Protein AF-A0A522YYM6-F1 (afdb_monomer)

Solvent-accessible surface area (backbone atoms only — not comparable to full-atom values): 13034 Å² total; per-residue (Å²): 131,84,78,65,65,41,81,41,69,27,40,35,90,27,26,37,36,35,28,49,38,36,70,69,41,50,58,46,12,42,81,86,58,97,60,30,32,38,34,65,48,33,91,73,61,59,86,41,24,58,28,34,33,35,59,89,76,72,41,80,44,84,38,55,59,47,74,52,72,47,70,75,63,40,73,79,45,96,62,33,28,38,47,36,40,35,37,34,19,39,82,85,79,64,48,63,23,31,57,24,54,38,74,45,60,81,64,94,79,74,84,91,76,80,87,75,84,88,79,83,88,85,87,89,88,88,82,89,78,91,87,87,84,90,90,86,87,86,91,82,87,82,84,78,87,79,90,78,87,83,91,71,70,81,84,66,54,56,71,29,48,28,32,44,98,83,73,44,76,57,27,32,28,65,46,79,49,67,46,100,82,75,43,56,26,37,34,25,35,29,92,86,71,51,76,45,80,41,56,48,92,73,54,78,46,81,75,88,46,35,55

Sequence (211 aa):
MSSELRLKKLRGSGGFVMAQVSDDQQRKGNLGGPDLFLAPIGRLDQEKISKYYCNTCEKDYEGSPKIEYESPNEEVAQNLILLERGQYMCTTCGSTIAEYREFQKQNQQADVGLAKPISPSSDQPVISTESTVQPKTQPEIQTFSSQSDPQGSFSSIVGMSVYSSDAKRVGVAKQVGVNSSHQVVLIVTKNDGSDETIEWGKIKKIGEIIL

Mean predicted aligned error: 19.6 Å

Structure (mmCIF, N/CA/C/O backbone):
data_AF-A0A522YYM6-F1
#
_entry.id   AF-A0A522YYM6-F1
#
loop_
_atom_site.group_PDB
_atom_site.id
_atom_site.type_symbol
_atom_site.label_atom_id
_atom_site.label_alt_id
_atom_site.label_comp_id
_atom_site.label_asym_id
_atom_site.label_entity_id
_atom_site.label_seq_id
_atom_site.pdbx_PDB_ins_code
_atom_site.Cartn_x
_atom_site.Cartn_y
_atom_site.Cartn_z
_atom_site.occupancy
_atom_site.B_iso_or_equiv
_atom_site.auth_seq_id
_atom_site.auth_comp_id
_atom_site.auth_asym_id
_atom_site.auth_atom_id
_atom_site.pdbx_PDB_model_num
ATOM 1 N N . MET A 1 1 ? -15.445 24.180 10.919 1.00 46.75 1 MET A N 1
ATOM 2 C CA . MET A 1 1 ? -15.783 22.962 10.157 1.00 46.75 1 MET A CA 1
ATOM 3 C C . MET A 1 1 ? -15.224 21.798 10.950 1.00 46.75 1 MET A C 1
ATOM 5 O O . MET A 1 1 ? -14.017 21.606 10.933 1.00 46.75 1 MET A O 1
ATOM 9 N N . SER A 1 2 ? -16.048 21.145 11.768 1.00 46.62 2 SER A N 1
ATOM 10 C CA . SER A 1 2 ? -15.599 20.026 12.599 1.00 46.62 2 SER A CA 1
ATOM 11 C C . SER A 1 2 ? -15.210 18.872 11.686 1.00 46.62 2 SER A C 1
ATOM 13 O O . SER A 1 2 ? -16.050 18.381 10.939 1.00 46.62 2 SER A O 1
ATOM 15 N N . SER A 1 3 ? -13.943 18.476 11.706 1.00 62.69 3 SER A N 1
ATOM 16 C CA . SER A 1 3 ? -13.465 17.262 11.052 1.00 62.69 3 SER A CA 1
ATOM 17 C C . SER A 1 3 ? -14.068 16.075 11.804 1.00 62.69 3 SER A C 1
ATOM 19 O O . SER A 1 3 ? -13.512 15.606 12.795 1.00 62.69 3 SER A O 1
ATOM 21 N N . GLU A 1 4 ? -15.268 15.656 11.404 1.00 76.44 4 GLU A N 1
ATOM 22 C CA . GLU A 1 4 ? -15.983 14.565 12.055 1.00 76.44 4 GLU A CA 1
ATOM 23 C C . GLU A 1 4 ? -15.259 13.248 11.754 1.00 76.44 4 GLU A C 1
ATOM 25 O O . GLU A 1 4 ? -15.356 12.676 10.671 1.00 76.44 4 GLU A O 1
ATOM 30 N N . LEU A 1 5 ? -14.466 12.796 12.720 1.00 82.06 5 LEU A N 1
ATOM 31 C CA . LEU A 1 5 ? -13.722 11.548 12.652 1.00 82.06 5 LEU A CA 1
ATOM 32 C C . LEU A 1 5 ? -14.697 10.383 12.820 1.00 82.06 5 LEU A C 1
ATOM 34 O O . LEU A 1 5 ? -15.282 10.191 13.886 1.00 82.06 5 LEU A O 1
ATOM 38 N N . ARG A 1 6 ? -14.876 9.588 11.764 1.00 85.12 6 ARG A N 1
ATOM 39 C CA . ARG A 1 6 ? -15.766 8.421 11.786 1.00 85.12 6 ARG A CA 1
ATOM 40 C C . ARG A 1 6 ? -14.953 7.142 11.734 1.00 85.12 6 ARG A C 1
ATOM 42 O O . ARG A 1 6 ? -14.055 7.003 10.907 1.00 85.12 6 ARG A O 1
ATOM 49 N N . LEU A 1 7 ? -15.298 6.182 12.593 1.00 88.81 7 LEU A N 1
ATOM 50 C CA . LEU A 1 7 ? -14.691 4.856 12.553 1.00 88.81 7 LEU A CA 1
ATOM 51 C C . LEU A 1 7 ? -15.149 4.136 11.278 1.00 88.81 7 LEU A C 1
ATOM 53 O O . LEU A 1 7 ? -16.341 3.881 11.085 1.00 88.81 7 LEU A O 1
ATOM 57 N N . LYS A 1 8 ? -14.203 3.822 10.396 1.00 90.38 8 LYS A N 1
ATOM 58 C CA . LYS A 1 8 ? -14.453 3.130 9.131 1.00 90.38 8 LYS A CA 1
ATOM 59 C C . LYS A 1 8 ? -13.540 1.922 8.991 1.00 90.38 8 LYS A C 1
ATOM 61 O O . LYS A 1 8 ? -12.434 1.879 9.529 1.00 90.38 8 LYS A O 1
ATOM 66 N N . LYS A 1 9 ? -14.030 0.941 8.234 1.00 92.38 9 LYS A N 1
ATOM 67 C CA . LYS A 1 9 ? -13.266 -0.234 7.829 1.00 92.38 9 LYS A CA 1
ATOM 68 C C . LYS A 1 9 ? -12.465 0.104 6.580 1.00 92.38 9 LYS A C 1
ATOM 70 O O . LYS A 1 9 ? -13.048 0.413 5.546 1.00 92.38 9 LYS A O 1
ATOM 75 N N . LEU A 1 10 ? -11.149 0.025 6.691 1.00 91.88 10 LEU A N 1
ATOM 76 C CA . LEU A 1 10 ? -10.203 0.263 5.612 1.00 91.88 10 LEU A CA 1
ATOM 77 C C . LEU A 1 10 ? -9.599 -1.074 5.195 1.00 91.88 10 LEU A C 1
ATOM 79 O O . LEU A 1 10 ? -8.947 -1.756 5.986 1.00 91.88 10 LEU A O 1
ATOM 83 N N . ARG A 1 11 ? -9.847 -1.485 3.957 1.00 92.25 11 ARG A N 1
ATOM 84 C CA . ARG A 1 11 ? -9.355 -2.736 3.394 1.00 92.25 11 ARG A CA 1
ATOM 85 C C . ARG A 1 11 ? -7.903 -2.579 2.936 1.00 92.25 11 ARG A C 1
ATOM 87 O O . ARG A 1 11 ? -7.527 -1.579 2.323 1.00 92.25 11 ARG A O 1
ATOM 94 N N . GLY A 1 12 ? -7.101 -3.593 3.240 1.00 90.81 12 GLY A N 1
ATOM 95 C CA . GLY A 1 12 ? -5.748 -3.793 2.734 1.00 90.81 12 GLY A CA 1
ATOM 96 C C . GLY A 1 12 ? -5.634 -5.124 1.990 1.00 90.81 12 GLY A C 1
ATOM 97 O O . GLY A 1 12 ? -6.567 -5.931 1.988 1.00 90.81 12 GLY A O 1
ATOM 98 N N . SER A 1 13 ? -4.482 -5.363 1.370 1.00 87.69 13 SER A N 1
ATOM 99 C CA . SER A 1 13 ? -4.184 -6.608 0.649 1.00 87.69 13 SER A CA 1
ATOM 100 C C . SER A 1 13 ? -4.141 -7.828 1.577 1.00 87.69 13 SER A C 1
ATOM 102 O O . SER A 1 13 ? -4.669 -8.885 1.244 1.00 87.69 13 SER A O 1
ATOM 104 N N . GLY A 1 14 ? -3.565 -7.673 2.769 1.00 89.75 14 GLY A N 1
ATOM 105 C CA . GLY A 1 14 ? -3.391 -8.723 3.772 1.00 89.75 14 GLY A CA 1
ATOM 106 C C . GLY A 1 14 ? -4.393 -8.672 4.925 1.00 89.75 14 GLY A C 1
ATOM 107 O O . GLY A 1 14 ? -4.213 -9.383 5.911 1.00 89.75 14 GLY A O 1
ATOM 108 N N . GLY A 1 15 ? -5.434 -7.836 4.859 1.00 91.75 15 GLY A N 1
ATOM 109 C CA . GLY A 1 15 ? -6.364 -7.687 5.977 1.00 91.75 15 GLY A CA 1
ATOM 110 C C . GLY A 1 15 ? -7.239 -6.447 5.914 1.00 91.75 15 GLY A C 1
ATOM 111 O O . GLY A 1 15 ? -7.543 -5.927 4.841 1.00 91.75 15 GLY A O 1
ATOM 112 N N . PHE A 1 16 ? -7.736 -6.003 7.059 1.00 92.75 16 PHE A N 1
ATOM 113 C CA . PHE A 1 16 ? -8.448 -4.731 7.163 1.00 92.75 16 PHE A CA 1
ATOM 114 C C . PHE A 1 16 ? -8.135 -4.060 8.492 1.00 92.75 16 PHE A C 1
ATOM 116 O O . PHE A 1 16 ? -7.808 -4.721 9.472 1.00 92.75 16 PHE A O 1
ATOM 123 N N . VAL A 1 17 ? -8.246 -2.741 8.524 1.00 92.56 17 VAL A N 1
ATOM 124 C CA . VAL A 1 17 ? -7.973 -1.920 9.699 1.00 92.56 17 VAL A CA 1
ATOM 125 C C . VAL A 1 17 ? -9.209 -1.083 9.994 1.00 92.56 17 VAL A C 1
ATOM 127 O O . VAL A 1 17 ? -9.820 -0.522 9.088 1.00 92.56 17 VAL A O 1
ATOM 130 N N . MET A 1 18 ? -9.603 -1.021 11.259 1.00 92.12 18 MET A N 1
ATOM 131 C CA . MET A 1 18 ? -10.656 -0.139 11.744 1.00 92.12 18 MET A CA 1
ATOM 132 C C . MET A 1 18 ? -9.994 1.115 12.293 1.00 92.12 18 MET A C 1
ATOM 134 O O . MET A 1 18 ? -9.342 1.065 13.338 1.00 92.12 18 MET A O 1
ATOM 138 N N . ALA A 1 19 ? -10.152 2.226 11.582 1.00 92.12 19 ALA A N 1
ATOM 139 C CA . ALA A 1 19 ? -9.545 3.493 11.956 1.00 92.12 19 ALA A CA 1
ATOM 140 C C . ALA A 1 19 ? -10.538 4.646 11.846 1.00 92.12 19 ALA A C 1
ATOM 142 O O . ALA A 1 19 ? -11.496 4.600 11.070 1.00 92.12 19 ALA A O 1
ATOM 143 N N . GLN A 1 20 ? -10.305 5.683 12.639 1.00 90.75 20 GLN A N 1
ATOM 144 C CA . GLN A 1 20 ? -11.006 6.948 12.522 1.00 90.75 20 GLN A CA 1
ATOM 145 C C . GLN A 1 20 ? -10.446 7.733 11.337 1.00 90.75 20 GLN A C 1
ATOM 147 O O . GLN A 1 20 ? -9.261 8.066 11.311 1.00 90.75 20 GLN A O 1
ATOM 152 N N . VAL A 1 21 ? -11.303 8.020 10.360 1.00 90.12 21 VAL A N 1
ATOM 153 C CA . VAL A 1 21 ? -10.940 8.755 9.142 1.00 90.12 21 VAL A CA 1
ATOM 154 C C . VAL A 1 21 ? -11.777 10.016 8.995 1.00 90.12 21 VAL A C 1
ATOM 156 O O . VAL A 1 21 ? -12.931 10.056 9.427 1.00 90.12 21 VAL A O 1
ATOM 159 N N . SER A 1 22 ? -11.186 11.041 8.381 1.00 90.31 22 SER A N 1
ATOM 160 C CA . SER A 1 22 ? -11.888 12.262 7.972 1.00 90.31 22 SER A CA 1
ATOM 161 C C . SER A 1 22 ? -12.565 12.103 6.605 1.00 90.31 22 SER A C 1
ATOM 163 O O . SER A 1 22 ? -12.227 11.196 5.841 1.00 90.31 22 SER A O 1
ATOM 165 N N . ASP A 1 23 ? -13.475 13.016 6.253 1.00 88.56 23 ASP A N 1
ATOM 166 C CA . ASP A 1 23 ? -14.138 13.030 4.940 1.00 88.56 23 ASP A CA 1
ATOM 167 C C . ASP A 1 23 ? -13.152 13.084 3.760 1.00 88.56 23 ASP A C 1
ATOM 169 O O . ASP A 1 23 ? -13.350 12.400 2.754 1.00 88.56 23 ASP A O 1
ATOM 173 N N . ASP A 1 24 ? -12.051 13.836 3.874 1.00 87.31 24 ASP A N 1
ATOM 174 C CA . ASP A 1 24 ? -11.012 13.883 2.836 1.00 87.31 24 ASP A CA 1
ATOM 175 C C . ASP A 1 24 ? -10.286 12.545 2.678 1.00 87.31 24 ASP A C 1
ATOM 177 O O . ASP A 1 24 ? -10.042 12.099 1.555 1.00 87.31 24 ASP A O 1
ATOM 181 N N . GLN A 1 25 ? -9.972 11.873 3.788 1.00 87.94 25 GLN A N 1
ATOM 182 C CA . GLN A 1 25 ? -9.378 10.537 3.754 1.00 87.94 25 GLN A CA 1
ATOM 183 C C . GLN A 1 25 ? -10.366 9.517 3.190 1.00 87.94 25 GLN A C 1
ATOM 185 O O . GLN A 1 25 ? -10.000 8.718 2.337 1.00 87.94 25 GLN A O 1
ATOM 190 N N . GLN A 1 26 ? -11.637 9.580 3.582 1.00 87.44 26 GLN A N 1
ATOM 191 C CA . GLN A 1 26 ? -12.678 8.722 3.024 1.00 87.44 26 GLN A CA 1
ATOM 192 C C . GLN A 1 26 ? -12.834 8.925 1.510 1.00 87.44 26 GLN A C 1
ATOM 194 O O . GLN A 1 26 ? -12.963 7.944 0.777 1.00 87.44 26 GLN A O 1
ATOM 199 N N . ARG A 1 27 ? -12.774 10.172 1.028 1.00 87.44 27 ARG A N 1
ATOM 200 C CA . ARG A 1 27 ? -12.832 10.484 -0.406 1.00 87.44 27 ARG A CA 1
ATOM 201 C C . ARG A 1 27 ? -11.633 9.911 -1.165 1.00 87.44 27 ARG A C 1
ATOM 203 O O . ARG A 1 27 ? -11.828 9.371 -2.245 1.00 87.44 27 ARG A O 1
ATOM 210 N N . LYS A 1 28 ? -10.423 9.974 -0.594 1.00 87.81 28 LYS A N 1
ATOM 211 C CA . LYS A 1 28 ? -9.219 9.331 -1.160 1.00 87.81 28 LYS A CA 1
ATOM 212 C C . LYS A 1 28 ? -9.314 7.800 -1.143 1.00 87.81 28 LYS A C 1
ATOM 214 O O . LYS A 1 28 ? -8.921 7.148 -2.100 1.00 87.81 28 LYS A O 1
ATOM 219 N N . GLY A 1 29 ? -9.851 7.241 -0.058 1.00 87.06 29 GLY A N 1
ATOM 220 C CA . GLY A 1 29 ? -10.050 5.808 0.167 1.00 87.06 29 GLY A CA 1
ATOM 221 C C . GLY A 1 29 ? -11.036 5.139 -0.784 1.00 87.06 29 GLY A C 1
ATOM 222 O O . GLY A 1 29 ? -10.958 3.929 -0.993 1.00 87.06 29 GLY A O 1
ATOM 223 N N . ASN A 1 30 ? -11.977 5.907 -1.330 1.00 89.75 30 ASN A N 1
ATOM 224 C CA . ASN A 1 30 ? -13.032 5.392 -2.183 1.00 89.75 30 ASN A CA 1
ATOM 225 C C . ASN A 1 30 ? -12.553 5.282 -3.637 1.00 89.75 30 ASN A C 1
ATOM 227 O O . ASN A 1 30 ? -12.456 6.277 -4.351 1.00 89.75 30 ASN A O 1
ATOM 231 N N . LEU A 1 31 ? -12.306 4.052 -4.083 1.00 85.94 31 LEU A N 1
ATOM 232 C CA . LEU A 1 31 ? -11.904 3.741 -5.459 1.00 85.94 31 LEU A CA 1
ATOM 233 C C . LEU A 1 31 ? -13.102 3.425 -6.379 1.00 85.94 31 LEU A C 1
ATOM 235 O O . LEU A 1 31 ? -12.941 2.748 -7.390 1.00 85.94 31 LEU A O 1
ATOM 239 N N . GLY A 1 32 ? -14.308 3.889 -6.032 1.00 82.62 32 GLY A N 1
ATOM 240 C CA . GLY A 1 32 ? -15.537 3.643 -6.798 1.00 82.62 32 GLY A CA 1
ATOM 241 C C . GLY A 1 32 ? -16.287 2.368 -6.400 1.00 82.62 32 GLY A C 1
ATOM 242 O O . GLY A 1 32 ? -17.160 1.918 -7.138 1.00 82.62 32 GLY A O 1
ATOM 243 N N . GLY A 1 33 ? -15.957 1.788 -5.243 1.00 85.19 33 GLY A N 1
ATOM 244 C CA . GLY A 1 33 ? -16.608 0.603 -4.681 1.00 85.19 33 GLY A CA 1
ATOM 245 C C . GLY A 1 33 ? -17.247 0.869 -3.312 1.00 85.19 33 GLY A C 1
ATOM 246 O O . GLY A 1 33 ? -17.139 1.972 -2.775 1.00 85.19 33 GLY A O 1
ATOM 247 N N . PRO A 1 34 ? -17.914 -0.138 -2.717 1.00 85.94 34 PRO A N 1
ATOM 248 C CA . PRO A 1 34 ? -18.465 -0.028 -1.365 1.00 85.94 34 PRO A CA 1
ATOM 249 C C . PRO A 1 34 ? -17.377 -0.012 -0.277 1.00 85.94 34 PRO A C 1
ATOM 251 O O . PRO A 1 34 ? -17.614 0.485 0.824 1.00 85.94 34 PRO A O 1
ATOM 254 N N . ASP A 1 35 ? -16.194 -0.550 -0.581 1.00 89.12 35 ASP A N 1
ATOM 255 C CA . ASP A 1 35 ? -15.069 -0.652 0.343 1.00 89.12 35 ASP A CA 1
ATOM 256 C C . ASP A 1 35 ? -14.134 0.561 0.249 1.00 89.12 35 ASP A C 1
ATOM 258 O O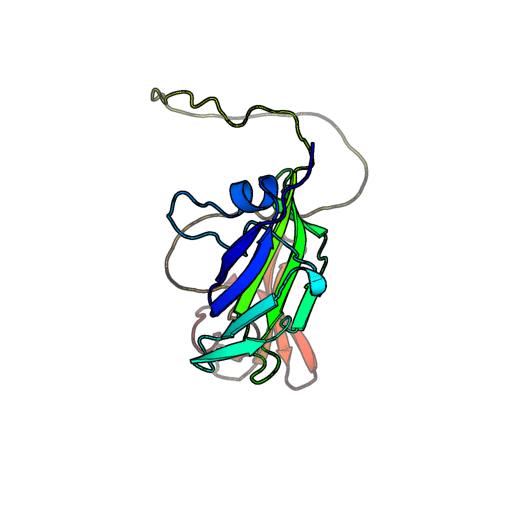 . ASP A 1 35 ? -13.820 1.055 -0.836 1.00 89.12 35 ASP A O 1
ATOM 262 N N . LEU A 1 36 ? -13.642 1.011 1.406 1.00 90.00 36 LEU A N 1
ATOM 263 C CA . LEU A 1 36 ? -12.568 1.998 1.491 1.00 90.00 36 LEU A CA 1
ATOM 264 C C . LEU A 1 36 ? -11.225 1.278 1.558 1.00 90.00 36 LEU A C 1
ATOM 266 O O . LEU A 1 36 ? -11.087 0.307 2.299 1.00 90.00 36 LEU A O 1
ATOM 270 N N . PHE A 1 37 ? -10.213 1.798 0.871 1.00 91.56 37 PHE A N 1
ATOM 271 C CA . PHE A 1 37 ? -8.875 1.213 0.850 1.00 91.56 37 PHE A CA 1
ATOM 272 C C . PHE A 1 37 ? -7.864 2.057 1.613 1.00 91.56 37 PHE A C 1
ATOM 274 O O . PHE A 1 37 ? -7.892 3.284 1.562 1.00 91.56 37 PHE A O 1
ATOM 281 N N . LEU A 1 38 ? -6.930 1.385 2.286 1.00 89.88 38 LEU A N 1
ATOM 282 C CA . LEU A 1 38 ? -5.848 2.043 3.021 1.00 89.88 38 LEU A CA 1
ATOM 283 C C . LEU A 1 38 ? -4.797 2.662 2.082 1.00 89.88 38 LEU A C 1
ATOM 285 O O . LEU A 1 38 ? -4.256 3.726 2.369 1.00 89.88 38 LEU A O 1
ATOM 289 N N . ALA A 1 39 ? -4.539 2.007 0.946 1.00 87.56 39 ALA A N 1
ATOM 290 C CA . ALA A 1 39 ? -3.482 2.377 0.006 1.00 87.56 39 ALA A CA 1
ATOM 291 C C . ALA A 1 39 ? -3.533 3.846 -0.472 1.00 87.56 39 ALA A C 1
ATOM 293 O O . ALA A 1 39 ? -2.502 4.512 -0.385 1.00 87.56 39 ALA A O 1
ATOM 294 N N . PRO A 1 40 ? -4.685 4.388 -0.924 1.00 86.31 40 PRO A N 1
ATOM 295 C CA . PRO A 1 40 ? -4.781 5.787 -1.358 1.00 86.31 40 PRO A CA 1
ATOM 296 C C . PRO A 1 40 ? -4.961 6.798 -0.209 1.00 86.31 40 PRO A C 1
ATOM 298 O O . PRO A 1 40 ? -4.851 8.002 -0.436 1.00 86.31 40 PRO A O 1
ATOM 301 N N . ILE A 1 41 ? -5.258 6.345 1.016 1.00 87.62 41 ILE A N 1
ATOM 302 C CA . ILE A 1 41 ? -5.412 7.230 2.184 1.00 87.62 41 ILE A CA 1
ATOM 303 C C . ILE A 1 41 ? -4.051 7.709 2.686 1.00 87.62 41 ILE A C 1
ATOM 305 O O . ILE A 1 41 ? -3.927 8.877 3.057 1.00 87.62 41 ILE A O 1
ATOM 309 N N . GLY A 1 42 ? -3.053 6.822 2.676 1.00 85.38 42 GLY A N 1
ATOM 310 C CA . GLY A 1 42 ? -1.703 7.111 3.151 1.00 85.38 42 GLY A CA 1
ATOM 311 C C . GLY A 1 42 ? -1.454 6.655 4.590 1.00 85.38 42 GLY A C 1
ATOM 312 O O . GLY A 1 42 ? -2.052 5.687 5.082 1.00 85.38 42 GLY A O 1
ATOM 313 N N . ARG A 1 43 ? -0.546 7.364 5.266 1.00 86.12 43 ARG A N 1
ATOM 314 C CA . ARG A 1 43 ? -0.189 7.114 6.661 1.00 86.12 43 ARG A CA 1
ATOM 315 C C . ARG A 1 43 ? -1.353 7.459 7.589 1.00 86.12 43 ARG A C 1
ATOM 317 O O . ARG A 1 43 ? -1.911 8.554 7.547 1.00 86.12 43 ARG A O 1
ATOM 324 N N . LEU A 1 44 ? -1.691 6.522 8.463 1.00 86.44 44 LEU A N 1
ATOM 325 C CA . LEU A 1 44 ? -2.626 6.709 9.562 1.00 86.44 44 LEU A CA 1
ATOM 326 C C . LEU A 1 44 ? -1.865 6.603 10.874 1.00 86.44 44 LEU A C 1
ATOM 328 O O . LEU A 1 44 ? -1.064 5.690 11.073 1.00 86.44 44 LEU A O 1
ATOM 332 N N . ASP A 1 45 ? -2.140 7.541 11.773 1.00 85.00 45 ASP A N 1
ATOM 333 C CA . ASP A 1 45 ? -1.581 7.519 13.116 1.00 85.00 45 ASP A CA 1
ATOM 334 C C . ASP A 1 45 ? -2.070 6.290 13.876 1.00 85.00 45 ASP A C 1
ATOM 336 O O . ASP A 1 45 ? -3.245 5.915 13.805 1.00 85.00 45 ASP A O 1
ATOM 340 N N . GLN A 1 46 ? -1.170 5.691 14.654 1.00 85.88 46 GLN A N 1
ATOM 341 C CA . GLN A 1 46 ? -1.474 4.521 15.475 1.00 85.88 46 GLN A CA 1
ATOM 342 C C . GLN A 1 46 ? -2.641 4.765 16.439 1.00 85.88 46 GLN A C 1
ATOM 344 O O . GLN A 1 46 ? -3.401 3.843 16.711 1.00 85.88 46 GLN A O 1
ATOM 349 N N . GLU A 1 47 ? -2.825 6.002 16.898 1.00 84.62 47 GLU A N 1
ATOM 350 C CA . GLU A 1 47 ? -3.910 6.408 17.799 1.00 84.62 47 GLU A CA 1
ATOM 351 C C . GLU A 1 47 ? -5.287 6.399 17.123 1.00 84.62 47 GLU A C 1
ATOM 353 O O . GLU A 1 47 ? -6.308 6.166 17.769 1.00 84.62 47 GLU A O 1
ATOM 358 N N . LYS A 1 48 ? -5.333 6.629 15.805 1.00 86.25 48 LYS A N 1
ATOM 359 C CA . LYS A 1 48 ? -6.583 6.611 15.033 1.00 86.25 48 LYS A CA 1
ATOM 360 C C . LYS A 1 48 ? -7.054 5.189 14.759 1.00 86.25 48 LYS A C 1
ATOM 362 O O . LYS A 1 48 ? -8.222 4.997 14.426 1.00 86.25 48 LYS A O 1
ATOM 367 N N . ILE A 1 49 ? -6.165 4.205 14.869 1.00 89.81 49 ILE A N 1
ATOM 368 C CA . ILE A 1 49 ? -6.451 2.797 14.612 1.00 89.81 49 ILE A CA 1
ATOM 369 C C . ILE A 1 49 ? -6.932 2.144 15.907 1.00 89.81 49 ILE A C 1
ATOM 371 O O . ILE A 1 49 ? -6.187 2.024 16.873 1.00 89.81 49 ILE A O 1
ATOM 375 N N . SER A 1 50 ? -8.178 1.676 15.918 1.00 90.38 50 SER A N 1
ATOM 376 C CA . SER A 1 50 ? -8.734 0.977 17.081 1.00 90.38 50 SER A CA 1
ATOM 377 C C . SER A 1 50 ? -8.459 -0.524 17.038 1.00 90.38 50 SER A C 1
ATOM 379 O O . SER A 1 50 ? -8.159 -1.124 18.067 1.00 90.38 50 SER A O 1
ATOM 381 N N . LYS A 1 51 ? -8.601 -1.147 15.862 1.00 93.00 51 LYS A N 1
ATOM 382 C CA . LYS A 1 51 ? -8.449 -2.598 15.674 1.00 93.00 51 LYS A CA 1
ATOM 383 C C . LYS A 1 51 ? -7.897 -2.903 14.292 1.00 93.00 51 LYS A C 1
ATOM 385 O O . LYS A 1 51 ? -8.137 -2.149 13.348 1.00 93.00 51 LYS A O 1
ATOM 390 N N . TYR A 1 52 ? -7.250 -4.049 14.140 1.00 93.19 52 TYR A N 1
ATOM 391 C CA . TYR A 1 52 ? -6.860 -4.571 12.837 1.00 93.19 52 TYR A CA 1
ATOM 392 C C . TYR A 1 52 ? -7.129 -6.070 12.736 1.00 93.19 52 TYR A C 1
ATOM 394 O O . TYR A 1 52 ? -7.142 -6.790 13.725 1.00 93.19 52 TYR A O 1
ATOM 402 N N . TYR A 1 53 ? -7.346 -6.544 11.519 1.00 93.81 53 TYR A N 1
ATOM 403 C CA . TYR A 1 53 ? -7.514 -7.951 11.199 1.00 93.81 53 TYR A CA 1
ATOM 404 C C . TYR A 1 53 ? -6.433 -8.369 10.216 1.00 93.81 53 TYR A C 1
ATOM 406 O O . TYR A 1 5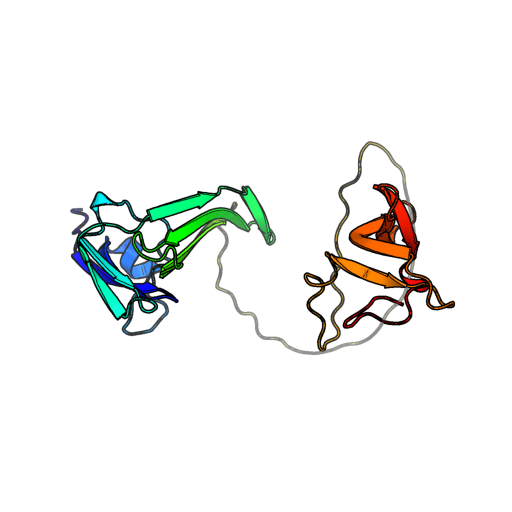3 ? -6.206 -7.683 9.215 1.00 93.81 53 TYR A O 1
ATOM 414 N N . CYS A 1 54 ? -5.790 -9.500 10.486 1.00 93.94 54 CYS A N 1
ATOM 415 C CA . CYS A 1 54 ? -4.780 -10.078 9.611 1.00 93.94 54 CYS A CA 1
ATOM 416 C C . CYS A 1 54 ? -5.351 -11.318 8.920 1.00 93.94 54 CYS A C 1
ATOM 418 O O . CYS A 1 54 ? -5.745 -12.261 9.600 1.00 93.94 54 CYS A O 1
ATOM 420 N N . ASN A 1 55 ? -5.348 -11.345 7.584 1.00 91.69 55 ASN A N 1
ATOM 421 C CA . ASN A 1 55 ? -5.775 -12.515 6.812 1.00 91.69 55 ASN A CA 1
ATOM 422 C C . ASN A 1 55 ? -4.819 -13.703 7.020 1.00 91.69 55 ASN A C 1
ATOM 424 O O . ASN A 1 55 ? -5.273 -14.833 7.005 1.00 91.69 55 ASN A O 1
ATOM 428 N N . THR A 1 56 ? -3.516 -13.478 7.241 1.00 91.12 56 THR A N 1
ATOM 429 C CA . THR A 1 56 ? -2.554 -14.576 7.466 1.00 91.12 56 THR A CA 1
ATOM 430 C C . THR A 1 56 ? -2.806 -15.304 8.785 1.00 91.12 56 THR A C 1
ATOM 432 O O . THR A 1 56 ? -2.656 -16.517 8.863 1.00 91.12 56 THR A O 1
ATOM 435 N N . CYS A 1 57 ? -3.174 -14.565 9.835 1.00 89.44 57 CYS A N 1
ATOM 436 C CA . CYS A 1 57 ? -3.513 -15.148 11.136 1.00 89.44 57 CYS A CA 1
ATOM 437 C C . CYS A 1 57 ? -4.990 -15.536 11.251 1.00 89.44 57 CYS A C 1
ATOM 439 O O . CYS A 1 57 ? -5.363 -16.157 12.243 1.00 89.44 57 CYS A O 1
ATOM 441 N N . GLU A 1 58 ? -5.818 -15.070 10.313 1.00 91.81 58 GLU A N 1
ATOM 442 C CA . GLU A 1 58 ? -7.283 -15.098 10.346 1.00 91.81 58 GLU A CA 1
AT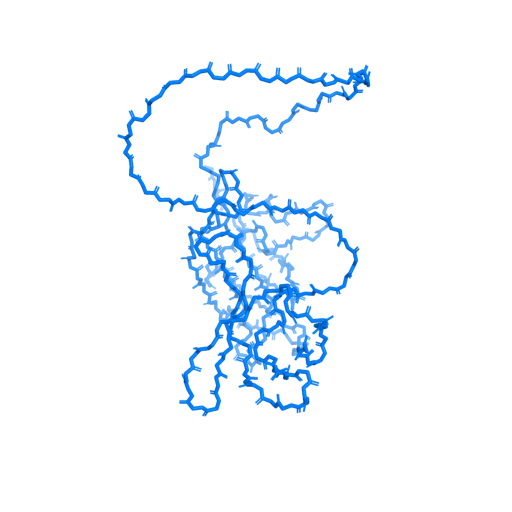OM 443 C C . GLU A 1 58 ? -7.886 -14.605 11.677 1.00 91.81 58 GLU A C 1
ATOM 445 O O . GLU A 1 58 ? -8.959 -15.039 12.096 1.00 91.81 58 GLU A O 1
ATOM 450 N N . LYS A 1 59 ? -7.198 -13.669 12.344 1.00 91.88 59 LYS A N 1
ATOM 451 C CA . LYS A 1 59 ? -7.534 -13.154 13.679 1.00 91.88 59 LYS A CA 1
ATOM 452 C C . LYS A 1 59 ? -7.649 -11.639 13.693 1.00 91.88 59 LYS A C 1
ATOM 454 O O . LYS A 1 59 ? -6.913 -10.933 12.993 1.00 91.88 59 LYS A O 1
ATOM 459 N N . ASP A 1 60 ? -8.558 -11.156 14.530 1.00 91.62 60 ASP A N 1
ATOM 460 C CA . ASP A 1 60 ? -8.638 -9.764 14.936 1.00 91.62 60 ASP A CA 1
ATOM 461 C C . ASP A 1 60 ? -7.703 -9.479 16.116 1.00 91.62 60 ASP A C 1
ATOM 463 O O . ASP A 1 60 ? -7.497 -10.298 17.011 1.00 91.62 60 ASP A O 1
ATOM 467 N N . TYR A 1 61 ? -7.114 -8.294 16.078 1.00 91.06 61 TYR A N 1
ATOM 468 C CA . TYR A 1 61 ? -6.197 -7.780 17.075 1.00 91.06 61 TYR A CA 1
ATOM 469 C C . TYR A 1 61 ? -6.651 -6.379 17.476 1.00 91.06 61 TYR A C 1
ATOM 471 O O . TYR A 1 61 ? -7.019 -5.553 16.632 1.00 91.06 61 TYR A O 1
ATOM 479 N N . GLU A 1 62 ? -6.620 -6.103 18.775 1.00 90.44 62 GLU A N 1
ATOM 480 C CA . GLU A 1 62 ? -6.904 -4.774 19.308 1.00 90.44 62 GLU A CA 1
ATOM 481 C C . GLU A 1 62 ? -5.640 -3.911 19.306 1.00 90.44 62 GLU A C 1
ATOM 483 O O . GLU A 1 62 ? -4.546 -4.381 19.619 1.00 90.44 62 GLU A O 1
ATOM 488 N N . GLY A 1 63 ? -5.798 -2.640 18.934 1.00 87.19 63 GLY A N 1
ATOM 489 C CA . GLY A 1 63 ? -4.702 -1.689 18.775 1.00 87.19 63 GLY A CA 1
ATOM 490 C C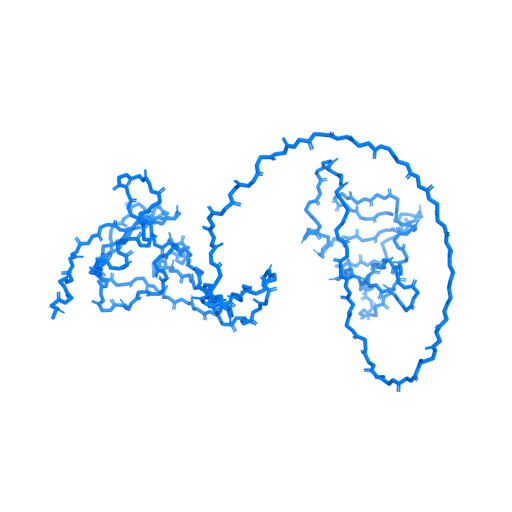 . GLY A 1 63 ? -4.259 -1.512 17.325 1.00 87.19 63 GLY A C 1
ATOM 491 O O . GLY A 1 63 ? -4.982 -1.838 16.380 1.00 87.19 63 GLY A O 1
ATOM 492 N N . SER A 1 64 ? -3.061 -0.957 17.154 1.00 86.38 64 SER A N 1
ATOM 493 C CA . SER A 1 64 ? -2.478 -0.636 15.855 1.00 86.38 64 SER A CA 1
ATOM 494 C C . SER A 1 64 ? -1.407 -1.655 15.437 1.00 86.38 64 SER A C 1
ATOM 496 O O . SER A 1 64 ? -0.664 -2.169 16.277 1.00 86.38 64 SER A O 1
ATOM 498 N N . PRO A 1 65 ? -1.314 -1.983 14.137 1.00 88.44 65 PRO A N 1
ATOM 499 C CA . PRO A 1 65 ? -0.230 -2.805 13.614 1.00 88.44 65 PRO A CA 1
ATOM 500 C C . PRO A 1 65 ? 1.110 -2.047 13.652 1.00 88.44 65 PRO A C 1
ATOM 502 O O . PRO A 1 65 ? 1.153 -0.821 13.794 1.00 88.44 65 PRO A O 1
ATOM 505 N N . LYS A 1 66 ? 2.222 -2.773 13.503 1.00 89.56 66 LYS A N 1
ATOM 506 C CA . LYS A 1 66 ? 3.557 -2.172 13.396 1.00 89.56 66 LYS A CA 1
ATOM 507 C C . LYS A 1 66 ? 3.647 -1.427 12.062 1.00 89.56 66 LYS A C 1
ATOM 509 O O . LYS A 1 66 ? 3.438 -2.039 11.021 1.00 89.56 66 LYS A O 1
ATOM 514 N N . ILE A 1 67 ? 3.936 -0.128 12.084 1.00 89.69 67 ILE A N 1
ATOM 515 C CA . ILE A 1 67 ? 4.050 0.695 10.872 1.00 89.69 67 ILE A CA 1
ATOM 516 C C . ILE A 1 67 ? 5.532 0.948 10.607 1.00 89.69 67 ILE A C 1
ATOM 518 O O . ILE A 1 67 ? 6.207 1.531 11.452 1.00 89.69 67 ILE A O 1
ATOM 522 N N . GLU A 1 68 ? 6.028 0.518 9.452 1.00 87.50 68 GLU A N 1
ATOM 523 C CA . GLU A 1 68 ? 7.352 0.892 8.944 1.00 87.50 68 GLU A CA 1
ATOM 524 C C . GLU A 1 68 ? 7.167 1.760 7.704 1.00 87.50 68 GLU A C 1
ATOM 526 O O . GLU A 1 68 ? 6.376 1.423 6.826 1.00 87.50 68 GLU A O 1
ATOM 531 N N . TYR A 1 69 ? 7.857 2.894 7.648 1.00 86.75 69 TYR A N 1
ATOM 532 C CA . TYR A 1 69 ? 7.788 3.822 6.527 1.00 86.75 69 TYR A CA 1
ATOM 533 C C . TYR A 1 69 ? 9.192 4.205 6.078 1.00 86.75 69 TYR A C 1
ATOM 535 O O . TYR A 1 69 ? 10.124 4.274 6.878 1.00 86.75 69 TYR A O 1
ATOM 543 N N . GLU A 1 70 ? 9.321 4.445 4.783 1.00 84.00 70 GLU A N 1
ATOM 544 C CA . GL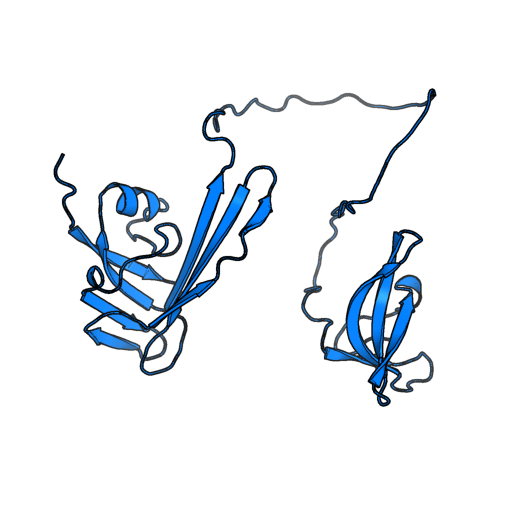U A 1 70 ? 10.546 4.834 4.108 1.00 84.00 70 GLU A CA 1
ATOM 545 C C . GLU A 1 70 ? 10.222 6.004 3.174 1.00 84.00 70 GLU A C 1
ATOM 547 O O . GLU A 1 70 ? 9.189 6.009 2.497 1.00 84.00 70 GLU A O 1
ATOM 552 N N . SER A 1 71 ? 11.088 7.016 3.155 1.00 79.88 71 SER A N 1
ATOM 553 C CA . SER A 1 71 ? 10.936 8.227 2.345 1.00 79.88 71 SER A CA 1
ATOM 554 C C . SER A 1 71 ? 11.989 8.244 1.230 1.00 79.88 71 SER A C 1
ATOM 556 O O . SER A 1 71 ? 13.060 8.826 1.414 1.00 79.88 71 SER A O 1
ATOM 558 N N . PRO A 1 72 ? 11.738 7.562 0.096 1.00 75.06 72 PRO A N 1
ATOM 559 C CA . PRO A 1 72 ? 12.695 7.504 -1.005 1.00 75.06 72 PRO A CA 1
ATOM 560 C C . PRO A 1 72 ? 12.794 8.826 -1.782 1.00 75.06 72 PRO A C 1
ATOM 562 O O . PRO A 1 72 ? 13.809 9.054 -2.429 1.00 75.06 72 PRO A O 1
ATOM 565 N N . ASN A 1 73 ? 11.777 9.703 -1.713 1.00 76.56 73 ASN A N 1
ATOM 566 C CA . ASN A 1 73 ? 11.727 10.983 -2.437 1.00 76.56 73 ASN A CA 1
ATOM 567 C C . ASN A 1 73 ? 12.073 10.846 -3.938 1.00 76.56 73 ASN A C 1
ATOM 569 O O . ASN A 1 73 ? 12.735 11.706 -4.514 1.00 76.56 73 ASN A O 1
ATOM 573 N N . GLU A 1 74 ? 11.620 9.763 -4.570 1.00 75.44 74 GLU A N 1
ATOM 574 C CA . GLU A 1 74 ? 11.971 9.403 -5.947 1.00 75.44 74 GLU A CA 1
ATOM 575 C C . GLU A 1 74 ? 10.918 9.915 -6.945 1.00 75.44 74 GLU A C 1
ATOM 577 O O . GLU A 1 74 ? 9.710 9.781 -6.726 1.00 75.44 74 GLU A O 1
ATOM 582 N N . GLU A 1 75 ? 11.358 10.488 -8.066 1.00 76.31 75 GLU A N 1
ATOM 583 C CA . GLU A 1 75 ? 10.486 10.894 -9.171 1.00 76.31 75 GLU A CA 1
ATOM 584 C C . GLU A 1 75 ? 10.052 9.675 -9.992 1.00 76.31 75 GLU A C 1
ATOM 586 O O . GLU A 1 75 ? 10.750 9.212 -10.889 1.00 76.31 75 GLU A O 1
ATOM 591 N N . VAL A 1 76 ? 8.862 9.151 -9.694 1.00 77.25 76 VAL A N 1
ATOM 592 C CA . VAL A 1 76 ? 8.316 7.977 -10.395 1.00 77.25 76 VAL A CA 1
ATOM 593 C C . VAL A 1 76 ? 7.740 8.321 -11.773 1.00 77.25 76 VAL A C 1
ATOM 595 O O . VAL A 1 76 ? 7.602 7.442 -12.621 1.00 77.25 76 VAL A O 1
ATOM 598 N N . ALA A 1 77 ? 7.366 9.583 -12.003 1.00 70.88 77 ALA A N 1
ATOM 599 C CA . ALA A 1 77 ? 6.912 10.084 -13.299 1.00 70.88 77 ALA A CA 1
ATOM 600 C C . ALA A 1 77 ? 7.147 11.598 -13.419 1.00 70.88 77 ALA A C 1
ATOM 602 O O . ALA A 1 77 ? 7.369 12.283 -12.422 1.00 70.88 77 ALA A O 1
ATOM 603 N N . GLN A 1 78 ? 7.036 12.142 -14.638 1.00 70.38 78 GLN A N 1
ATOM 604 C CA . GLN A 1 78 ? 7.141 13.586 -14.886 1.00 70.38 78 GLN A CA 1
ATOM 605 C C . GLN A 1 78 ? 6.187 14.374 -13.966 1.00 70.38 78 GLN A C 1
ATOM 607 O O . GLN A 1 78 ? 4.966 14.282 -14.105 1.00 70.38 78 GLN A O 1
ATOM 612 N N . ASN A 1 79 ? 6.746 15.185 -13.059 1.00 70.44 79 ASN A N 1
ATOM 613 C CA . ASN A 1 79 ? 6.032 15.986 -12.051 1.00 70.44 79 ASN A CA 1
ATOM 614 C C . ASN A 1 79 ? 5.289 15.188 -10.956 1.00 70.44 79 ASN A C 1
ATOM 616 O O . ASN A 1 79 ? 4.375 15.737 -10.325 1.00 70.44 79 ASN A O 1
ATOM 620 N N . LEU A 1 80 ? 5.644 13.921 -10.714 1.00 73.50 80 LEU A N 1
ATOM 621 C CA . LEU A 1 80 ? 5.044 13.085 -9.671 1.00 73.50 80 LEU A CA 1
ATOM 622 C C . LEU A 1 80 ? 6.131 12.374 -8.856 1.00 73.50 80 LEU A C 1
ATOM 624 O O . LEU A 1 80 ? 6.782 11.446 -9.332 1.00 73.50 80 LEU A O 1
ATOM 628 N N . ILE A 1 81 ? 6.289 12.811 -7.609 1.00 80.81 81 ILE A N 1
ATOM 629 C CA . ILE A 1 81 ? 7.282 12.301 -6.663 1.00 80.81 81 ILE A CA 1
ATOM 630 C C . ILE A 1 81 ? 6.602 11.322 -5.710 1.00 80.81 81 ILE A C 1
ATOM 632 O O . ILE A 1 81 ? 5.557 11.641 -5.139 1.00 80.81 81 ILE A O 1
ATOM 636 N N . LEU A 1 82 ? 7.195 10.146 -5.514 1.00 82.31 82 LEU A N 1
ATOM 637 C CA . LEU A 1 82 ? 6.856 9.252 -4.412 1.00 82.31 82 LEU A CA 1
ATOM 638 C C . LEU A 1 82 ? 7.567 9.761 -3.156 1.00 82.31 82 LEU A C 1
ATOM 640 O O . LEU A 1 82 ? 8.769 9.570 -2.976 1.00 82.31 82 LEU A O 1
ATOM 644 N N . LEU A 1 83 ? 6.812 10.448 -2.307 1.00 78.56 83 LEU A N 1
ATOM 645 C CA . LEU A 1 83 ? 7.337 11.103 -1.116 1.00 78.56 83 LEU A CA 1
ATOM 646 C C . LEU A 1 83 ? 7.585 10.088 0.004 1.00 78.56 83 LEU A C 1
ATOM 648 O O . LEU A 1 83 ? 8.641 10.090 0.630 1.00 78.56 83 LEU A O 1
ATOM 652 N N . GLU A 1 84 ? 6.618 9.199 0.226 1.00 85.69 84 GLU A N 1
ATOM 653 C CA . GLU A 1 84 ? 6.658 8.211 1.300 1.00 85.69 84 GLU A CA 1
ATOM 654 C C . GLU A 1 84 ? 6.021 6.899 0.837 1.00 85.69 84 GLU A C 1
ATOM 656 O O . GLU A 1 84 ? 4.984 6.879 0.168 1.00 85.69 84 GLU A O 1
ATOM 661 N N . ARG A 1 85 ? 6.623 5.778 1.223 1.00 87.69 85 ARG A N 1
ATOM 662 C CA . ARG A 1 85 ? 6.005 4.455 1.168 1.00 87.69 85 ARG A CA 1
ATOM 663 C C . ARG A 1 85 ? 6.034 3.880 2.568 1.00 87.69 85 ARG A C 1
ATOM 665 O O . ARG A 1 85 ? 7.084 3.844 3.196 1.00 87.69 85 ARG A O 1
ATOM 672 N N . GLY A 1 86 ? 4.907 3.365 3.034 1.00 90.06 86 GLY A N 1
ATOM 673 C CA . GLY A 1 86 ? 4.879 2.652 4.300 1.00 90.06 86 GLY A CA 1
ATOM 674 C C . GLY A 1 86 ? 4.060 1.379 4.247 1.00 90.06 86 GLY A C 1
ATOM 675 O O . GLY A 1 86 ? 3.195 1.181 3.392 1.00 90.06 86 GLY A O 1
ATOM 676 N N . GLN A 1 87 ? 4.381 0.484 5.167 1.00 91.31 87 GLN A N 1
ATOM 677 C CA . GLN A 1 87 ? 3.817 -0.844 5.291 1.00 91.31 87 GLN A CA 1
ATOM 678 C C . GLN A 1 87 ? 3.301 -1.043 6.715 1.00 91.31 87 GLN A C 1
ATOM 680 O O . GLN A 1 87 ? 3.986 -0.770 7.700 1.00 91.31 87 GLN A O 1
ATOM 685 N N . TYR A 1 88 ? 2.076 -1.547 6.813 1.00 91.00 88 TYR A N 1
ATOM 686 C CA . TYR A 1 88 ? 1.454 -1.958 8.063 1.00 91.00 88 TYR A CA 1
ATOM 687 C C . TYR A 1 88 ? 1.665 -3.459 8.225 1.00 91.00 88 TYR A C 1
ATOM 689 O O . TYR A 1 88 ? 1.131 -4.242 7.442 1.00 91.00 88 TYR A O 1
ATOM 697 N N . MET A 1 89 ? 2.413 -3.869 9.240 1.00 91.88 89 MET A N 1
ATOM 698 C CA . MET A 1 89 ? 2.722 -5.262 9.539 1.00 91.88 89 MET A CA 1
ATOM 699 C C . MET A 1 89 ? 2.015 -5.747 10.801 1.00 91.88 89 MET A C 1
ATOM 701 O O . MET A 1 89 ? 1.925 -5.048 11.812 1.00 91.88 89 MET A O 1
ATOM 705 N N . CYS A 1 90 ? 1.538 -6.987 10.767 1.00 92.31 90 CYS A N 1
ATOM 706 C CA . CYS A 1 90 ? 0.981 -7.644 11.941 1.00 92.31 90 CYS A CA 1
ATOM 707 C C . CYS A 1 90 ? 2.068 -7.852 13.002 1.00 92.31 90 CYS A C 1
ATOM 709 O O . CYS A 1 90 ? 3.151 -8.351 12.706 1.00 92.31 90 CYS A O 1
ATOM 711 N N . THR A 1 91 ? 1.763 -7.533 14.259 1.00 89.31 91 THR A N 1
ATOM 712 C CA . THR A 1 91 ? 2.718 -7.671 15.370 1.00 89.31 91 THR A CA 1
ATOM 713 C C . THR A 1 91 ? 2.966 -9.124 15.776 1.00 89.31 91 THR A C 1
ATOM 715 O O . THR A 1 91 ? 3.984 -9.414 16.392 1.00 89.31 91 THR A O 1
ATOM 718 N N . THR A 1 92 ? 2.057 -10.042 15.431 1.00 89.06 92 THR A N 1
ATOM 719 C CA . THR A 1 92 ? 2.155 -11.459 15.821 1.00 89.06 92 THR A CA 1
ATOM 720 C C . THR A 1 92 ? 2.934 -12.292 14.806 1.00 89.06 92 THR A C 1
ATOM 722 O O . THR A 1 92 ? 3.780 -13.089 15.192 1.00 89.06 92 THR A O 1
ATOM 725 N N . CYS A 1 93 ? 2.650 -12.128 13.511 1.00 90.81 93 CYS A N 1
ATOM 726 C CA . CYS A 1 93 ? 3.253 -12.939 12.446 1.00 90.81 93 CYS A CA 1
ATOM 727 C C . CYS A 1 93 ? 4.219 -12.165 11.538 1.00 90.81 93 CYS A C 1
ATOM 729 O O . CYS A 1 93 ? 4.823 -12.766 10.657 1.00 90.81 93 CYS A O 1
ATOM 731 N N . GLY A 1 94 ? 4.327 -10.840 11.687 1.00 88.00 94 GLY A N 1
ATOM 732 C CA . GLY A 1 94 ? 5.166 -9.996 10.829 1.00 88.00 94 GLY A CA 1
ATOM 733 C C . GLY A 1 94 ? 4.666 -9.844 9.388 1.00 88.00 94 GLY A C 1
ATOM 734 O O . GLY A 1 94 ? 5.356 -9.252 8.570 1.00 88.00 94 GLY A O 1
ATOM 735 N N . SER A 1 95 ? 3.481 -10.362 9.046 1.00 91.00 95 SER A N 1
ATOM 736 C CA . SER A 1 95 ? 2.937 -10.254 7.685 1.00 91.00 95 SER A CA 1
ATOM 737 C C . SER A 1 95 ? 2.443 -8.843 7.371 1.00 91.00 95 SER A C 1
ATOM 739 O O . SER A 1 95 ? 1.796 -8.209 8.209 1.00 91.00 95 SER A O 1
ATOM 741 N N . THR A 1 96 ? 2.662 -8.384 6.138 1.00 91.81 96 THR A N 1
ATOM 742 C CA . THR A 1 96 ? 2.162 -7.095 5.643 1.00 91.81 96 THR A CA 1
ATOM 743 C C . THR A 1 96 ? 0.646 -7.138 5.427 1.00 91.81 96 THR A C 1
ATOM 745 O O . THR A 1 96 ? 0.131 -7.859 4.577 1.00 91.81 96 THR A O 1
ATOM 748 N N . ILE A 1 97 ? -0.082 -6.342 6.204 1.00 91.69 97 ILE A N 1
ATOM 749 C CA . ILE A 1 97 ? -1.541 -6.184 6.155 1.00 91.69 97 ILE A CA 1
ATOM 750 C C . ILE A 1 97 ? -1.933 -5.224 5.032 1.00 91.69 97 ILE A C 1
ATOM 752 O O . ILE A 1 97 ? -2.926 -5.433 4.333 1.00 91.69 97 ILE A O 1
ATOM 756 N N . ALA A 1 98 ? -1.172 -4.146 4.877 1.00 91.19 98 ALA A N 1
ATOM 757 C CA . ALA A 1 98 ? -1.425 -3.134 3.872 1.00 91.19 98 ALA A CA 1
ATOM 758 C C . ALA A 1 98 ? -0.150 -2.356 3.562 1.00 91.19 98 ALA A C 1
ATOM 760 O O . ALA A 1 98 ? 0.708 -2.182 4.423 1.00 91.19 98 ALA A O 1
ATOM 761 N N . GLU A 1 99 ? -0.074 -1.842 2.344 1.00 90.88 99 GLU A N 1
ATOM 762 C CA . GLU A 1 99 ? 0.935 -0.884 1.913 1.00 90.88 99 GLU A CA 1
ATOM 763 C C . GLU A 1 99 ? 0.229 0.406 1.498 1.00 90.88 99 GLU A C 1
ATOM 765 O O . GLU A 1 99 ? -0.851 0.361 0.901 1.00 90.88 99 GLU A O 1
ATOM 770 N N . TYR A 1 100 ? 0.840 1.543 1.810 1.00 89.62 100 TYR A N 1
ATOM 771 C CA . TYR A 1 100 ? 0.426 2.846 1.320 1.00 89.62 100 TYR A CA 1
ATOM 772 C C . TYR A 1 100 ? 1.586 3.548 0.623 1.00 89.62 100 TYR A C 1
ATOM 774 O O . TYR A 1 100 ? 2.761 3.296 0.903 1.00 89.62 100 TYR A O 1
ATOM 782 N N . ARG A 1 101 ? 1.233 4.429 -0.311 1.00 86.56 101 ARG A N 1
ATOM 783 C CA . ARG A 1 101 ? 2.175 5.244 -1.074 1.00 86.56 101 ARG A CA 1
ATOM 784 C C . ARG A 1 101 ? 1.636 6.656 -1.143 1.00 86.56 101 ARG A C 1
ATOM 786 O O . ARG A 1 101 ? 0.485 6.856 -1.530 1.00 86.56 101 ARG A O 1
ATOM 793 N N . GLU A 1 102 ? 2.459 7.616 -0.762 1.00 82.88 102 GLU A N 1
ATOM 794 C CA . GLU A 1 102 ? 2.124 9.026 -0.811 1.00 82.88 102 GLU A CA 1
ATOM 795 C C . GLU A 1 102 ? 2.842 9.683 -1.981 1.00 82.88 102 GLU A C 1
ATOM 797 O O . GLU A 1 102 ? 4.071 9.708 -2.058 1.00 82.88 102 GLU A O 1
ATOM 802 N N . PHE A 1 103 ? 2.044 10.199 -2.911 1.00 82.69 103 PHE A N 1
ATOM 803 C CA . PHE A 1 103 ? 2.538 10.872 -4.100 1.00 82.69 103 PHE A CA 1
ATOM 804 C C . PHE A 1 103 ? 2.299 12.369 -3.981 1.00 82.69 103 PHE A C 1
ATOM 806 O O . PHE A 1 103 ? 1.171 12.810 -3.740 1.00 82.69 103 PHE A O 1
ATOM 813 N N . GLN A 1 104 ? 3.340 13.152 -4.233 1.00 78.38 104 GLN A N 1
ATOM 814 C CA . GLN A 1 104 ? 3.256 14.598 -4.323 1.00 78.38 104 GLN A CA 1
ATOM 815 C C . GLN A 1 104 ? 3.422 15.024 -5.781 1.00 78.38 104 GLN A C 1
ATOM 817 O O . GLN A 1 104 ? 4.419 14.718 -6.434 1.00 78.38 104 GLN A O 1
ATOM 822 N N . LYS A 1 105 ? 2.426 15.743 -6.304 1.00 74.12 105 LYS A N 1
ATOM 823 C CA . LYS A 1 105 ? 2.542 16.415 -7.602 1.00 74.12 105 LYS A CA 1
ATOM 824 C C . LYS A 1 105 ? 3.237 17.754 -7.393 1.00 74.12 105 LYS A C 1
ATOM 826 O O . LYS A 1 105 ? 2.778 18.550 -6.576 1.00 74.12 105 LYS A O 1
ATOM 831 N N . GLN A 1 106 ? 4.302 18.017 -8.144 1.00 64.25 106 GLN A N 1
ATOM 832 C CA . GLN A 1 106 ? 5.092 19.248 -8.010 1.00 64.25 106 GLN A CA 1
ATOM 833 C C . GLN A 1 106 ? 4.389 20.483 -8.602 1.00 64.25 106 GLN A C 1
ATOM 835 O O . GLN A 1 106 ? 4.831 21.606 -8.385 1.00 64.25 106 GLN A O 1
ATOM 840 N N . ASN A 1 107 ? 3.257 20.302 -9.295 1.00 53.28 107 ASN A N 1
ATOM 841 C CA . ASN A 1 107 ? 2.495 21.401 -9.876 1.00 53.28 107 ASN A CA 1
ATOM 842 C C . ASN A 1 107 ? 0.984 21.195 -9.679 1.00 53.28 107 ASN A C 1
ATOM 844 O O . ASN A 1 107 ? 0.355 20.365 -10.335 1.00 53.28 107 ASN A O 1
ATOM 848 N N . GLN A 1 108 ? 0.392 21.926 -8.735 1.00 56.16 108 GLN A N 1
ATOM 849 C CA . GLN A 1 108 ? -0.999 21.754 -8.303 1.00 56.16 108 GLN A CA 1
ATOM 850 C C . GLN A 1 108 ? -2.008 22.565 -9.153 1.00 56.16 108 GLN A C 1
ATOM 852 O O . GLN A 1 108 ? -3.067 22.925 -8.650 1.00 56.16 108 GLN A O 1
ATOM 857 N N . GLN A 1 109 ? -1.709 22.877 -10.428 1.00 50.75 109 GLN A N 1
ATOM 858 C CA . GLN A 1 109 ? -2.488 23.885 -11.174 1.00 50.75 109 GLN A CA 1
ATOM 859 C C . GLN A 1 109 ? -2.768 23.651 -12.672 1.00 50.75 109 GLN A C 1
ATOM 861 O O . GLN A 1 109 ? -3.168 24.592 -13.350 1.00 50.75 109 GLN A O 1
ATOM 866 N N . ALA A 1 110 ? -2.661 22.433 -13.206 1.00 46.78 110 ALA A N 1
ATOM 867 C CA . ALA A 1 110 ? -3.087 22.170 -14.587 1.00 46.78 110 ALA A CA 1
ATOM 868 C C . ALA A 1 110 ? -4.038 20.970 -14.676 1.00 46.78 110 ALA A C 1
ATOM 870 O O . ALA A 1 110 ? -3.619 19.816 -14.701 1.00 46.78 110 ALA A O 1
ATOM 871 N N . ASP A 1 111 ? -5.332 21.293 -14.650 1.00 48.12 111 ASP A N 1
ATOM 872 C CA . ASP A 1 111 ? -6.380 20.743 -15.518 1.00 48.12 111 ASP A CA 1
ATOM 873 C C . ASP A 1 111 ? -6.155 19.307 -16.037 1.00 48.12 111 ASP A C 1
ATOM 875 O O . ASP A 1 111 ? -5.791 19.064 -17.187 1.00 48.12 111 ASP A O 1
ATOM 879 N N . VAL A 1 112 ? -6.390 18.318 -15.175 1.00 45.97 112 VAL A N 1
ATOM 880 C CA . VAL A 1 112 ? -6.516 16.917 -15.594 1.00 45.97 112 VAL A CA 1
ATOM 881 C C . VAL A 1 112 ? -7.950 16.677 -16.071 1.00 45.97 112 VAL A C 1
ATOM 883 O O . VAL A 1 112 ? -8.781 16.192 -15.307 1.00 45.97 112 VAL A O 1
ATOM 886 N N . GLY A 1 113 ? -8.280 17.068 -17.309 1.00 52.78 113 GLY A N 1
ATOM 887 C CA . GLY A 1 113 ? -9.676 16.946 -17.751 1.00 52.78 113 GLY A CA 1
ATOM 888 C C . GLY A 1 113 ? -10.073 17.226 -19.200 1.00 52.78 113 GLY A C 1
ATOM 889 O O . GLY A 1 113 ? -11.268 17.164 -19.471 1.00 52.78 113 GLY A O 1
ATOM 890 N N . LEU A 1 114 ? -9.172 17.486 -20.153 1.00 42.69 114 LEU A N 1
ATOM 891 C CA . LEU A 1 114 ? -9.582 17.714 -21.549 1.00 42.69 114 LEU A CA 1
ATOM 892 C C . LEU A 1 114 ? -9.160 16.565 -22.471 1.00 42.69 114 LEU A C 1
ATOM 894 O O . LEU A 1 114 ? -8.113 16.596 -23.113 1.00 42.69 114 LEU A O 1
ATOM 898 N N . ALA A 1 115 ? -10.024 15.554 -22.574 1.00 40.56 115 ALA A N 1
ATOM 899 C CA . ALA A 1 115 ? -9.971 14.591 -23.667 1.00 40.56 115 ALA A CA 1
ATOM 900 C C . ALA A 1 115 ? -10.276 15.312 -24.995 1.00 40.56 115 ALA A C 1
ATOM 902 O O . ALA A 1 115 ? -11.404 15.750 -25.221 1.00 40.56 115 ALA A O 1
ATOM 903 N N . LYS A 1 116 ? -9.285 15.432 -25.887 1.00 49.28 116 LYS A N 1
ATOM 904 C CA . LYS A 1 116 ? -9.522 15.788 -27.295 1.00 49.28 116 LYS A CA 1
ATOM 905 C C . LYS A 1 116 ? -9.613 14.507 -28.132 1.00 49.28 116 LYS A C 1
ATOM 907 O O . LYS A 1 116 ? -8.712 13.674 -28.034 1.00 49.28 116 LYS A O 1
ATOM 912 N N . PRO A 1 117 ? -10.675 14.325 -28.938 1.00 42.25 117 PRO A N 1
ATOM 913 C CA . PRO A 1 117 ? -10.847 13.128 -29.748 1.00 42.25 117 PRO A CA 1
ATOM 914 C C . PRO A 1 117 ? -9.823 13.086 -30.886 1.00 42.25 117 PRO A C 1
ATOM 916 O O . PRO A 1 117 ? -9.546 14.093 -31.539 1.00 42.25 117 PRO A O 1
ATOM 919 N N . ILE A 1 118 ? -9.274 11.894 -31.112 1.00 47.47 118 ILE A N 1
ATOM 920 C CA . ILE A 1 118 ? -8.374 11.569 -32.219 1.00 47.47 118 ILE A CA 1
ATOM 921 C C . ILE A 1 118 ? -9.137 11.721 -33.541 1.00 47.47 118 ILE A C 1
ATOM 923 O O . ILE A 1 118 ? -10.235 11.192 -33.699 1.00 47.47 118 ILE A O 1
ATOM 927 N N . SER A 1 119 ? -8.538 12.413 -34.507 1.00 36.75 119 SER A N 1
ATOM 928 C CA . SER A 1 119 ? -8.883 12.295 -35.928 1.00 36.75 119 SER A CA 1
ATOM 929 C C . SER A 1 119 ? -7.606 12.019 -36.731 1.00 36.75 119 SER A C 1
ATOM 931 O O . SER A 1 119 ? -6.541 12.496 -36.329 1.00 36.75 119 SER A O 1
ATOM 933 N N . PRO A 1 120 ? -7.670 11.194 -37.792 1.00 48.66 120 PRO A N 1
ATOM 934 C CA . PRO A 1 120 ? -6.526 10.412 -38.243 1.00 48.66 120 PRO A CA 1
ATOM 935 C C . PRO A 1 120 ? -5.765 11.024 -39.431 1.00 48.66 120 PRO A C 1
ATOM 937 O O . PRO A 1 120 ? -6.331 11.743 -40.250 1.00 48.66 120 PRO A O 1
ATOM 940 N N . SER A 1 121 ? -4.514 10.560 -39.562 1.00 42.81 121 SER A N 1
ATOM 941 C CA . SER A 1 121 ? -3.714 10.380 -40.793 1.00 42.81 121 SER A CA 1
ATOM 942 C C . SER A 1 121 ? -3.281 11.609 -41.606 1.00 42.81 121 SER A C 1
ATOM 944 O O . SER A 1 121 ? -4.100 12.277 -42.229 1.00 42.81 121 SER A O 1
ATOM 946 N N . SER A 1 122 ? -1.961 11.786 -41.756 1.00 35.06 122 SER A N 1
ATOM 947 C CA . SER A 1 122 ? -1.281 11.572 -43.049 1.00 35.06 122 SER A CA 1
ATOM 948 C C . SER A 1 122 ? 0.250 11.555 -42.918 1.00 35.06 122 SER A C 1
ATOM 950 O O . SER A 1 122 ? 0.860 12.412 -42.288 1.00 35.06 122 SER A O 1
ATOM 952 N N . ASP A 1 123 ? 0.791 10.509 -43.528 1.00 34.84 123 ASP A N 1
ATOM 953 C CA . ASP A 1 123 ? 2.127 10.157 -43.997 1.00 34.84 123 ASP A CA 1
ATOM 954 C C . ASP A 1 123 ? 3.268 11.195 -44.154 1.00 34.84 123 ASP A C 1
ATOM 956 O O . ASP A 1 123 ? 3.135 12.227 -44.805 1.00 34.84 123 ASP A O 1
ATOM 960 N N . GLN A 1 124 ? 4.451 10.708 -43.740 1.00 38.34 124 GLN A N 1
ATOM 961 C CA . GLN A 1 124 ? 5.748 10.711 -44.452 1.00 38.34 124 GLN A CA 1
ATOM 962 C C . GLN A 1 124 ? 6.799 11.849 -44.281 1.00 38.34 124 GLN A C 1
ATOM 964 O O . GLN A 1 124 ? 6.475 12.952 -43.851 1.00 38.34 124 GLN A O 1
ATOM 969 N N . PRO A 1 125 ? 8.106 11.523 -44.506 1.00 54.56 125 PRO A N 1
ATOM 970 C CA . PRO A 1 125 ? 9.265 12.033 -43.753 1.00 54.56 125 PRO A CA 1
ATOM 971 C C . PRO A 1 125 ? 10.261 12.869 -44.595 1.00 54.56 125 PRO A C 1
ATOM 973 O O . PRO A 1 125 ? 10.042 13.039 -45.786 1.00 54.56 125 PRO A O 1
ATOM 976 N N . VAL A 1 126 ? 11.384 13.265 -43.956 1.00 31.86 126 VAL A N 1
ATOM 977 C CA . VAL A 1 126 ? 12.750 13.640 -44.446 1.00 31.86 126 VAL A CA 1
ATOM 978 C C . VAL A 1 126 ? 13.197 15.078 -44.072 1.00 31.86 126 VAL A C 1
ATOM 980 O O . VAL A 1 126 ? 12.477 16.016 -44.371 1.00 31.86 126 VAL A O 1
ATOM 983 N N . ILE A 1 127 ? 14.233 15.357 -43.251 1.00 35.12 127 ILE A N 1
ATOM 984 C CA . ILE A 1 127 ? 15.723 15.216 -43.308 1.00 35.12 127 ILE A CA 1
ATOM 985 C C . ILE A 1 127 ? 16.372 16.632 -43.215 1.00 35.12 127 ILE A C 1
ATOM 987 O O . ILE A 1 127 ? 16.031 17.493 -44.016 1.00 35.12 127 ILE A O 1
ATOM 991 N N . SER A 1 128 ? 17.355 16.785 -42.296 1.00 37.81 128 SER A N 1
ATOM 992 C CA . SER A 1 128 ? 18.528 17.718 -42.260 1.00 37.81 128 SER A CA 1
ATOM 993 C C . SER A 1 128 ? 18.311 19.251 -42.181 1.00 37.81 128 SER A C 1
ATOM 995 O O . SER A 1 128 ? 17.377 19.767 -42.767 1.00 37.81 128 SER A O 1
ATOM 997 N N . THR A 1 129 ? 19.123 20.103 -41.523 1.00 31.28 129 THR A N 1
ATOM 998 C CA . THR A 1 129 ? 20.520 20.063 -41.010 1.00 31.28 129 THR A CA 1
ATOM 999 C C . THR A 1 129 ? 20.814 21.343 -40.189 1.00 31.28 129 THR A C 1
ATOM 1001 O O . THR A 1 129 ? 20.275 22.380 -40.551 1.00 31.28 129 THR A O 1
ATOM 1004 N N . GLU A 1 130 ? 21.705 21.239 -39.180 1.00 38.19 130 GLU A N 1
ATOM 1005 C CA . GLU A 1 130 ? 22.719 22.210 -38.650 1.00 38.19 130 GLU A CA 1
ATOM 1006 C C . GLU A 1 130 ? 22.356 23.700 -38.403 1.00 38.19 130 GLU A C 1
ATOM 1008 O O . GLU A 1 130 ? 21.697 24.337 -39.206 1.00 38.19 130 GLU A O 1
ATOM 1013 N N . SER A 1 131 ? 22.796 24.411 -37.352 1.00 39.44 131 SER A N 1
ATOM 1014 C CA . SER A 1 131 ? 24.116 24.508 -36.688 1.00 39.44 131 SER A CA 1
ATOM 1015 C C . SER A 1 131 ? 23.931 25.463 -35.457 1.00 39.44 131 SER A C 1
ATOM 1017 O O . SER A 1 131 ? 23.074 26.341 -35.529 1.00 39.44 131 SER A O 1
ATOM 1019 N N . THR A 1 132 ? 24.539 25.341 -34.258 1.00 27.06 132 THR A N 1
ATOM 1020 C CA . THR A 1 132 ? 25.844 25.956 -33.883 1.00 27.06 132 THR A CA 1
ATOM 1021 C C . THR A 1 132 ? 26.013 26.053 -32.330 1.00 27.06 132 THR A C 1
ATOM 1023 O O . THR A 1 132 ? 25.174 26.641 -31.657 1.00 27.06 132 THR A O 1
ATOM 1026 N N . VAL A 1 133 ? 27.120 25.477 -31.812 1.00 31.64 133 VAL A N 1
ATOM 1027 C CA . VAL A 1 133 ? 27.987 25.726 -30.604 1.00 31.64 133 VAL A CA 1
ATOM 1028 C C . VAL A 1 133 ? 27.480 25.876 -29.130 1.00 31.64 133 VAL A C 1
ATOM 1030 O O . VAL A 1 133 ? 26.976 26.914 -28.727 1.00 31.64 133 VAL A O 1
ATOM 1033 N N . GLN A 1 134 ? 27.752 24.829 -28.313 1.00 37.84 134 GLN A N 1
ATOM 1034 C CA . GLN A 1 134 ? 28.608 24.689 -27.080 1.00 37.84 134 GLN A CA 1
ATOM 1035 C C . GLN A 1 134 ? 28.901 25.873 -26.099 1.00 37.84 134 GLN A C 1
ATOM 1037 O O . GLN A 1 134 ? 28.924 27.013 -26.548 1.00 37.84 134 GLN A O 1
ATOM 1042 N N . PRO A 1 135 ? 29.402 25.650 -24.838 1.00 48.78 135 PRO A N 1
ATOM 1043 C CA . PRO A 1 135 ? 29.378 24.468 -23.926 1.00 48.78 135 PRO A CA 1
ATOM 1044 C C . PRO A 1 135 ? 29.196 24.777 -22.394 1.00 48.78 135 PRO A C 1
ATOM 1046 O O . PRO A 1 135 ? 29.702 25.789 -21.916 1.00 48.78 135 PRO A O 1
ATOM 1049 N N . LYS A 1 136 ? 28.630 23.851 -21.582 1.00 28.39 136 LYS A N 1
ATOM 1050 C CA . LYS A 1 136 ? 29.177 23.401 -20.258 1.00 28.39 136 LYS A CA 1
ATOM 1051 C C . LYS A 1 136 ? 28.276 22.408 -19.477 1.00 28.39 136 LYS A C 1
ATOM 1053 O O . LYS A 1 136 ? 27.181 22.757 -19.062 1.00 28.39 136 LYS A O 1
ATOM 1058 N N . THR A 1 137 ? 28.870 21.245 -19.177 1.00 27.62 137 THR A N 1
ATOM 1059 C CA . THR A 1 137 ? 28.831 20.496 -17.894 1.00 27.62 137 THR A CA 1
ATOM 1060 C C . THR A 1 137 ? 27.651 19.557 -17.540 1.00 27.62 137 THR A C 1
ATOM 1062 O O . THR A 1 137 ? 26.647 19.983 -16.990 1.00 27.62 137 THR A O 1
ATOM 1065 N N . GLN A 1 138 ? 27.955 18.251 -17.676 1.00 32.72 138 GLN A N 1
ATOM 1066 C CA . GLN A 1 138 ? 27.627 17.097 -16.801 1.00 32.72 138 GLN A CA 1
ATOM 1067 C C . GLN A 1 138 ? 26.319 16.292 -17.049 1.00 32.72 138 GLN A C 1
ATOM 1069 O O . GLN A 1 138 ? 25.280 16.888 -17.307 1.00 32.72 138 GLN A O 1
ATOM 1074 N N . PRO A 1 139 ? 26.379 14.932 -17.045 1.00 36.81 139 PRO A N 1
ATOM 1075 C CA . PRO A 1 139 ? 25.411 14.078 -17.732 1.00 36.81 139 PRO A CA 1
ATOM 1076 C C . PRO A 1 139 ? 24.382 13.457 -16.780 1.00 36.81 139 PRO A C 1
ATOM 1078 O O . PRO A 1 139 ? 24.756 12.839 -15.786 1.00 36.81 139 PRO A O 1
ATOM 1081 N N . GLU A 1 140 ? 23.101 13.528 -17.141 1.00 31.39 140 GLU A N 1
ATOM 1082 C CA . GLU A 1 140 ? 22.066 12.677 -16.552 1.00 31.39 140 GLU A CA 1
ATOM 1083 C C . GLU A 1 140 ? 21.420 11.845 -17.663 1.00 31.39 140 GLU A C 1
ATOM 1085 O O . GLU A 1 140 ? 20.970 12.352 -18.694 1.00 31.39 140 GLU A O 1
ATOM 1090 N N . ILE A 1 141 ? 21.531 10.532 -17.493 1.00 34.25 141 ILE A N 1
ATOM 1091 C CA . ILE A 1 141 ? 21.325 9.509 -18.512 1.00 34.25 141 ILE A CA 1
ATOM 1092 C C . ILE A 1 141 ? 19.827 9.215 -18.579 1.00 34.25 141 ILE A C 1
ATOM 1094 O O . ILE A 1 141 ? 19.228 8.761 -17.609 1.00 34.25 141 ILE A O 1
ATOM 1098 N N . GLN A 1 142 ? 19.232 9.483 -19.739 1.00 35.12 142 GLN A N 1
ATOM 1099 C CA . GLN A 1 142 ? 17.823 9.236 -20.028 1.00 35.12 142 GLN A CA 1
ATOM 1100 C C . GLN A 1 142 ? 17.619 7.772 -20.434 1.00 35.12 142 GLN A C 1
ATOM 1102 O O . GLN A 1 142 ? 18.121 7.319 -21.464 1.00 35.12 142 GLN A O 1
ATOM 1107 N N . THR A 1 143 ? 16.857 7.038 -19.630 1.00 29.58 143 THR A N 1
ATOM 1108 C CA . THR A 1 143 ? 16.401 5.678 -19.927 1.00 29.58 143 THR A CA 1
ATOM 1109 C C . THR A 1 143 ? 15.246 5.738 -20.927 1.00 29.58 143 THR A C 1
ATOM 1111 O O . THR A 1 143 ? 14.129 6.106 -20.572 1.00 29.58 143 THR A O 1
ATOM 1114 N N . PHE A 1 144 ? 15.501 5.361 -22.181 1.00 33.75 144 PHE A N 1
ATOM 1115 C CA . PHE A 1 144 ? 14.446 5.104 -23.161 1.00 33.75 144 PHE A CA 1
ATOM 1116 C C . PHE A 1 144 ? 13.894 3.689 -22.988 1.00 33.75 144 PHE A C 1
ATOM 1118 O O . PHE A 1 144 ? 14.607 2.694 -23.109 1.00 33.75 144 PHE A O 1
ATOM 1125 N N . SER A 1 145 ? 12.590 3.617 -22.737 1.00 38.69 145 SER A N 1
ATOM 1126 C CA . SER A 1 145 ? 11.780 2.415 -22.883 1.00 38.69 145 SER A CA 1
ATOM 1127 C C . SER A 1 145 ? 11.627 2.070 -24.367 1.00 38.69 145 SER A C 1
ATOM 1129 O O . SER A 1 145 ? 11.342 2.937 -25.192 1.00 38.69 145 SER A O 1
ATOM 1131 N N . SER A 1 146 ? 11.755 0.797 -24.723 1.00 30.83 146 SER A N 1
ATOM 1132 C CA . SER A 1 146 ? 11.197 0.256 -25.965 1.00 30.83 146 SER A CA 1
ATOM 1133 C C . SER A 1 146 ? 10.570 -1.095 -25.650 1.00 30.83 146 SER A C 1
ATOM 1135 O O . SER A 1 146 ? 11.223 -1.991 -25.121 1.00 30.83 146 SER A O 1
ATOM 1137 N N . GLN A 1 147 ? 9.264 -1.172 -25.892 1.00 40.81 147 GLN A N 1
ATOM 1138 C CA . GLN A 1 147 ? 8.404 -2.318 -25.635 1.00 40.81 147 GLN A CA 1
ATOM 1139 C C . GLN A 1 147 ? 8.662 -3.449 -26.635 1.00 40.81 147 GLN A C 1
ATOM 1141 O O . GLN A 1 147 ? 8.658 -3.214 -27.841 1.00 40.81 147 GLN A O 1
ATOM 1146 N N . SER A 1 148 ? 8.729 -4.676 -26.122 1.00 31.08 148 SER A N 1
ATOM 1147 C CA . SER A 1 148 ? 8.138 -5.864 -26.747 1.00 31.08 148 SER A CA 1
ATOM 1148 C C . SER A 1 148 ? 8.106 -6.998 -25.716 1.00 31.08 148 SER A C 1
ATOM 1150 O O . SER A 1 148 ? 9.152 -7.525 -25.341 1.00 31.08 148 SER A O 1
ATOM 1152 N N . ASP A 1 149 ? 6.908 -7.329 -25.233 1.00 31.91 149 ASP A N 1
ATOM 1153 C CA . ASP A 1 149 ? 6.585 -8.537 -24.454 1.00 31.91 149 ASP A CA 1
ATOM 1154 C C . ASP A 1 149 ? 6.914 -9.837 -25.233 1.00 31.91 149 ASP A C 1
ATOM 1156 O O . ASP A 1 149 ? 6.973 -9.777 -26.465 1.00 31.91 149 ASP A O 1
ATOM 1160 N N . PRO A 1 150 ? 7.049 -11.026 -24.590 1.00 47.06 150 PRO A N 1
ATOM 1161 C CA . PRO A 1 150 ? 6.643 -11.350 -23.218 1.00 47.06 150 PRO A CA 1
ATOM 1162 C C . PRO A 1 150 ? 7.735 -12.028 -22.350 1.00 47.06 150 PRO A C 1
ATOM 1164 O O . PRO A 1 150 ? 8.687 -12.619 -22.846 1.00 47.06 150 PRO A O 1
ATOM 1167 N N . GLN A 1 151 ? 7.506 -12.034 -21.032 1.00 37.06 151 GLN A N 1
ATOM 1168 C CA . GLN A 1 151 ? 8.112 -12.944 -20.039 1.00 37.06 151 GLN A CA 1
ATOM 1169 C C . GLN A 1 151 ? 9.606 -12.766 -19.731 1.00 37.06 151 GLN A C 1
ATOM 1171 O O . GLN A 1 151 ? 10.469 -13.520 -20.166 1.00 37.06 151 GLN A O 1
ATOM 1176 N N . GLY A 1 152 ? 9.897 -11.841 -18.824 1.00 39.69 152 GLY A N 1
ATOM 1177 C CA . GLY A 1 152 ? 11.187 -11.808 -18.151 1.00 39.69 152 GLY A CA 1
ATOM 1178 C C . GLY A 1 152 ? 11.257 -10.615 -17.231 1.00 39.69 152 GLY A C 1
ATOM 1179 O O . GLY A 1 152 ? 11.637 -9.529 -17.644 1.00 39.69 152 GLY A O 1
ATOM 1180 N N . SER A 1 153 ? 10.845 -10.810 -15.987 1.00 40.34 153 SER A N 1
ATOM 1181 C CA . SER A 1 153 ? 11.115 -9.887 -14.892 1.00 40.34 153 SER A CA 1
ATOM 1182 C C . SER A 1 153 ? 12.618 -9.562 -14.865 1.00 40.34 153 SER A C 1
ATOM 1184 O O . SER A 1 153 ? 13.420 -10.333 -14.340 1.00 40.34 153 SER A O 1
ATOM 1186 N N . PHE A 1 154 ? 13.024 -8.430 -15.453 1.00 47.12 154 PHE A N 1
ATOM 1187 C CA . PHE A 1 154 ? 14.416 -7.957 -15.453 1.00 47.12 154 PHE A CA 1
ATOM 1188 C C . PHE A 1 154 ? 14.936 -7.659 -14.033 1.00 47.12 154 PHE A C 1
ATOM 1190 O O . PHE A 1 154 ? 16.130 -7.437 -13.851 1.00 47.12 154 PHE A O 1
ATOM 1197 N N . SER A 1 155 ? 14.074 -7.719 -13.009 1.00 49.91 155 SER A N 1
ATOM 1198 C CA . SER A 1 155 ? 14.463 -7.670 -11.597 1.00 49.91 155 SER A CA 1
ATOM 1199 C C . SER A 1 155 ? 14.947 -9.016 -11.031 1.00 49.91 155 SER A C 1
ATOM 1201 O O . SER A 1 155 ? 15.394 -9.055 -9.889 1.00 49.91 155 SER A O 1
ATOM 1203 N N . SER A 1 156 ? 14.908 -10.113 -11.800 1.00 58.00 156 SER A N 1
ATOM 1204 C CA . SER A 1 156 ? 15.239 -11.468 -11.313 1.00 58.00 156 SER A CA 1
ATOM 1205 C C . SER A 1 156 ? 16.642 -11.967 -11.678 1.00 58.00 156 SER A C 1
ATOM 1207 O O . SER A 1 156 ? 16.995 -13.088 -11.328 1.00 58.00 156 SER A O 1
ATOM 1209 N N . ILE A 1 157 ? 17.450 -11.159 -12.371 1.00 69.31 157 ILE A N 1
ATOM 1210 C CA . ILE A 1 157 ? 18.786 -11.575 -12.832 1.00 69.31 157 ILE A CA 1
ATOM 1211 C C . ILE A 1 157 ? 19.888 -11.433 -11.781 1.00 69.31 157 ILE A C 1
ATOM 1213 O O . ILE A 1 157 ? 20.941 -12.056 -11.898 1.00 69.31 157 ILE A O 1
ATOM 1217 N N . VAL A 1 158 ? 19.650 -10.635 -10.739 1.00 74.12 158 VAL A N 1
ATOM 1218 C CA . VAL A 1 158 ? 20.584 -10.470 -9.623 1.00 74.12 158 VAL A CA 1
ATOM 1219 C C . VAL A 1 158 ? 20.600 -11.754 -8.794 1.00 74.12 158 VAL A C 1
ATOM 1221 O O . VAL A 1 158 ? 19.557 -12.250 -8.382 1.00 74.12 158 VAL A O 1
ATOM 1224 N N . GLY A 1 159 ? 21.789 -12.305 -8.558 1.00 74.81 159 GLY A N 1
ATOM 1225 C CA . GLY A 1 159 ? 21.974 -13.577 -7.858 1.00 74.81 159 GLY A CA 1
ATOM 1226 C C . GLY A 1 159 ? 22.002 -14.810 -8.769 1.00 74.81 159 GLY A C 1
ATOM 1227 O O . GLY A 1 159 ? 22.300 -15.905 -8.290 1.00 74.81 159 GLY A O 1
ATOM 1228 N N . MET A 1 160 ? 21.762 -14.662 -10.076 1.00 81.56 160 MET A N 1
ATOM 1229 C CA . MET A 1 160 ? 21.844 -15.777 -11.023 1.00 81.56 160 MET A CA 1
ATOM 1230 C C . MET A 1 160 ? 23.288 -16.222 -11.276 1.00 81.56 160 MET A C 1
ATOM 1232 O O . MET A 1 160 ? 24.211 -15.406 -11.319 1.00 81.56 160 MET A O 1
ATOM 1236 N N . SER A 1 161 ? 23.490 -17.523 -11.503 1.00 82.94 161 SER A N 1
ATOM 1237 C CA . SER A 1 161 ? 24.801 -18.056 -11.893 1.00 82.94 161 SER A CA 1
ATOM 1238 C C . SER A 1 161 ? 25.064 -17.842 -13.386 1.00 82.94 161 SER A C 1
ATOM 1240 O O . SER A 1 161 ? 24.244 -18.207 -14.230 1.00 82.94 161 SER A O 1
ATOM 1242 N N . VAL A 1 162 ? 26.229 -17.270 -13.692 1.00 86.94 162 VAL A N 1
ATOM 1243 C CA . VAL A 1 162 ? 26.693 -16.965 -15.051 1.00 86.94 162 VAL A CA 1
ATOM 1244 C C . VAL A 1 162 ? 27.714 -18.008 -15.486 1.00 86.94 162 VAL A C 1
ATOM 1246 O O . VAL A 1 162 ? 28.667 -18.293 -14.754 1.00 86.94 162 VAL A O 1
ATOM 1249 N N . TYR A 1 163 ? 27.534 -18.561 -16.679 1.00 84.50 163 TYR A N 1
ATOM 1250 C CA . TYR A 1 163 ? 28.390 -19.581 -17.274 1.00 84.50 163 TYR A CA 1
ATOM 1251 C C . TYR A 1 163 ? 28.947 -19.095 -18.614 1.00 84.50 163 TYR A C 1
ATOM 1253 O O . TYR A 1 163 ? 28.276 -18.389 -19.353 1.00 84.50 163 TYR A O 1
ATOM 1261 N N . SER A 1 164 ? 30.185 -19.482 -18.921 1.00 81.94 164 SER A N 1
ATOM 1262 C CA . SER A 1 164 ? 30.797 -19.270 -20.237 1.00 81.94 164 SER A CA 1
ATOM 1263 C C . SER A 1 164 ? 30.268 -20.294 -21.251 1.00 81.94 164 SER A C 1
ATOM 1265 O O . SER A 1 164 ? 29.714 -21.328 -20.865 1.00 81.94 164 SER A O 1
ATOM 1267 N N . SER A 1 165 ? 30.538 -20.076 -22.543 1.00 81.56 165 SER A N 1
ATOM 1268 C CA . SER A 1 165 ? 30.264 -21.032 -23.630 1.00 81.56 165 SER A CA 1
ATOM 1269 C C . SER A 1 165 ? 30.831 -22.433 -23.386 1.00 81.56 165 SER A C 1
ATOM 1271 O O . SER A 1 165 ? 30.275 -23.412 -23.872 1.00 81.56 165 SER A O 1
ATOM 1273 N N . ASP A 1 166 ? 31.905 -22.534 -22.604 1.00 82.06 166 ASP A N 1
ATOM 1274 C CA . ASP A 1 166 ? 32.586 -23.782 -22.242 1.00 82.06 166 ASP A CA 1
ATOM 1275 C C . ASP A 1 166 ? 31.986 -24.460 -20.993 1.00 82.06 166 ASP A C 1
ATOM 1277 O O . ASP A 1 166 ? 32.642 -25.276 -20.349 1.00 82.06 166 ASP A O 1
ATOM 1281 N N . ALA A 1 167 ? 30.769 -24.072 -20.587 1.00 77.94 167 ALA A N 1
ATOM 1282 C CA . ALA A 1 167 ? 30.072 -24.536 -19.380 1.00 77.94 167 ALA A CA 1
ATOM 1283 C C . ALA A 1 167 ? 30.826 -24.289 -18.054 1.00 77.94 167 ALA A C 1
ATOM 1285 O O . ALA A 1 167 ? 30.494 -24.857 -17.011 1.00 77.94 167 ALA A O 1
ATOM 1286 N N . LYS A 1 168 ? 31.824 -23.398 -18.055 1.00 83.31 168 LYS A N 1
ATOM 1287 C CA . LYS A 1 168 ? 32.552 -22.984 -16.850 1.00 83.31 168 LYS A CA 1
ATOM 1288 C C . LYS A 1 168 ? 31.805 -21.853 -16.143 1.00 83.31 168 LYS A C 1
ATOM 1290 O O . LYS A 1 168 ? 31.504 -20.839 -16.767 1.00 83.31 168 LYS A O 1
ATOM 1295 N N . ARG A 1 169 ? 31.548 -21.998 -14.838 1.00 83.81 169 ARG A N 1
ATOM 1296 C CA . ARG A 1 169 ? 30.931 -20.943 -14.015 1.00 83.81 169 ARG A CA 1
ATOM 1297 C C . ARG A 1 169 ? 31.869 -19.740 -13.917 1.00 83.81 169 ARG A C 1
ATOM 1299 O O . ARG A 1 169 ? 32.968 -19.854 -13.376 1.00 83.81 169 ARG A O 1
ATOM 1306 N N . VAL A 1 170 ? 31.411 -18.606 -14.432 1.00 84.81 170 VAL A N 1
ATOM 1307 C CA . VAL A 1 170 ? 32.117 -17.320 -14.421 1.00 84.81 170 VAL A CA 1
ATOM 1308 C C . VAL A 1 170 ? 31.908 -16.627 -13.076 1.00 84.81 170 VAL A C 1
ATOM 1310 O O . VAL A 1 170 ? 32.869 -16.174 -12.459 1.00 84.81 170 VAL A O 1
ATOM 1313 N N . GLY A 1 171 ? 30.675 -16.624 -12.564 1.00 86.38 171 GLY A N 1
ATOM 1314 C CA . GLY A 1 171 ? 30.363 -15.984 -11.289 1.00 86.38 171 GLY A CA 1
ATOM 1315 C C . GLY A 1 171 ? 28.869 -15.832 -11.035 1.00 86.38 171 GLY A C 1
ATOM 1316 O O . GLY A 1 171 ? 28.059 -16.601 -11.558 1.00 86.38 171 GLY A O 1
ATOM 1317 N N . VAL A 1 172 ? 28.518 -14.851 -10.207 1.00 87.19 172 VAL A N 1
ATOM 1318 C CA . VAL A 1 172 ? 27.137 -14.493 -9.868 1.00 87.19 172 VAL A CA 1
ATOM 1319 C C . VAL A 1 172 ? 26.828 -13.107 -10.415 1.00 87.19 172 VAL A C 1
ATOM 1321 O O . VAL A 1 172 ? 27.591 -12.168 -10.201 1.00 87.19 172 VAL A O 1
ATOM 1324 N N . ALA A 1 173 ? 25.714 -12.975 -11.127 1.00 84.88 173 ALA A N 1
ATOM 1325 C CA . ALA A 1 173 ? 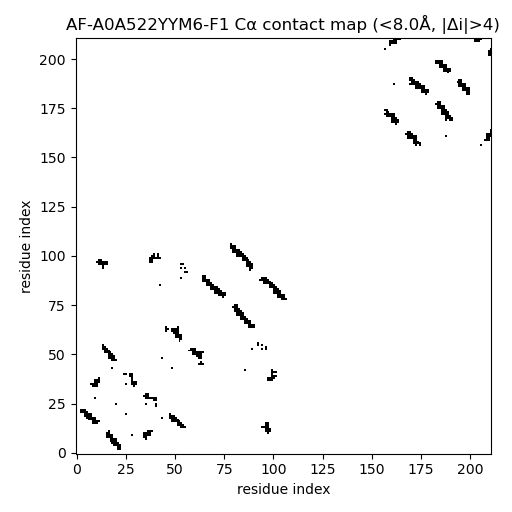25.248 -11.697 -11.641 1.00 84.88 173 ALA A CA 1
ATOM 1326 C C . ALA A 1 173 ? 24.907 -10.753 -10.482 1.00 84.88 173 ALA A C 1
ATOM 1328 O O . ALA A 1 173 ? 24.071 -11.062 -9.633 1.00 84.88 173 ALA A O 1
ATOM 1329 N N . LYS A 1 174 ? 25.572 -9.600 -10.446 1.00 81.62 174 LYS A N 1
ATOM 1330 C CA . LYS A 1 174 ? 25.428 -8.589 -9.397 1.00 81.62 174 LYS A CA 1
ATOM 1331 C C . LYS A 1 174 ? 24.465 -7.489 -9.819 1.00 81.62 174 LYS A C 1
ATOM 1333 O O . LYS A 1 174 ? 23.599 -7.112 -9.039 1.00 81.62 174 LYS A O 1
ATOM 1338 N N . GLN A 1 175 ? 24.606 -6.986 -11.045 1.00 80.31 175 GLN A N 1
ATOM 1339 C CA . GLN A 1 175 ? 23.794 -5.882 -11.558 1.00 80.31 175 GLN A CA 1
ATOM 1340 C C . GLN A 1 175 ? 23.917 -5.758 -13.082 1.00 80.31 175 GLN A C 1
ATOM 1342 O O . GLN A 1 175 ? 24.895 -6.214 -13.669 1.00 80.31 175 GLN A O 1
ATOM 1347 N N . VAL A 1 176 ? 22.951 -5.094 -13.718 1.00 84.00 176 VAL A N 1
ATOM 1348 C CA . VAL A 1 176 ? 23.055 -4.615 -15.104 1.00 84.00 176 VAL A CA 1
ATOM 1349 C C . VAL A 1 176 ? 23.365 -3.130 -15.112 1.00 84.00 176 VAL A C 1
ATOM 1351 O O . VAL A 1 176 ? 22.712 -2.348 -14.424 1.00 84.00 176 VAL A O 1
ATOM 1354 N N . GLY A 1 177 ? 24.375 -2.759 -15.885 1.00 77.06 177 GLY A N 1
ATOM 1355 C CA . GLY A 1 177 ? 24.812 -1.388 -16.073 1.00 77.06 177 GLY A CA 1
ATOM 1356 C C . GLY A 1 177 ? 24.859 -1.009 -17.546 1.00 77.06 177 GLY A C 1
ATOM 1357 O O . GLY A 1 177 ? 24.542 -1.795 -18.439 1.00 77.06 177 GLY A O 1
ATOM 1358 N N . VAL A 1 178 ? 25.296 0.219 -17.790 1.00 77.25 178 VAL A N 1
ATOM 1359 C CA . VAL A 1 178 ? 25.532 0.764 -19.125 1.00 77.25 178 VAL A CA 1
ATOM 1360 C C . VAL A 1 178 ? 26.978 1.258 -19.168 1.00 77.25 178 VAL A C 1
ATOM 1362 O O . VAL A 1 178 ? 27.426 1.932 -18.243 1.00 77.25 178 VAL A O 1
ATOM 1365 N N . ASN A 1 179 ? 27.735 0.875 -20.197 1.00 74.19 179 ASN A N 1
ATOM 1366 C CA . ASN A 1 179 ? 29.133 1.285 -20.353 1.00 74.19 179 ASN A CA 1
ATOM 1367 C C . ASN A 1 179 ? 29.255 2.708 -20.941 1.00 74.19 179 ASN A C 1
ATOM 1369 O O . ASN A 1 179 ? 28.278 3.296 -21.404 1.00 74.19 179 ASN A O 1
ATOM 1373 N N . SER A 1 180 ? 30.473 3.258 -20.992 1.00 73.88 180 SER A N 1
ATOM 1374 C CA . SER A 1 180 ? 30.742 4.604 -21.536 1.00 73.88 180 SER A CA 1
ATOM 1375 C C . SER A 1 180 ? 30.399 4.778 -23.024 1.00 73.88 180 SER A C 1
ATOM 1377 O O . SER A 1 180 ? 30.430 5.893 -23.528 1.00 73.88 180 SER A O 1
ATOM 1379 N N . SER A 1 181 ? 30.098 3.689 -23.738 1.00 75.06 181 SER A N 1
ATOM 1380 C CA . SER A 1 181 ? 29.619 3.685 -25.129 1.00 75.06 181 SER A CA 1
ATOM 1381 C C . SER A 1 181 ? 28.095 3.520 -25.228 1.00 75.06 181 SER A C 1
ATOM 1383 O O . SER A 1 181 ? 27.581 3.227 -26.303 1.00 75.06 181 SER A O 1
ATOM 1385 N N . HIS A 1 182 ? 27.374 3.687 -24.113 1.00 67.94 182 HIS A N 1
ATOM 1386 C CA . HIS A 1 182 ? 25.920 3.535 -23.994 1.00 67.94 182 HIS A CA 1
ATOM 1387 C C . HIS A 1 182 ? 25.402 2.119 -24.314 1.00 67.94 182 HIS A C 1
ATOM 1389 O O . HIS A 1 182 ? 24.238 1.940 -24.666 1.00 67.94 182 HIS A O 1
ATOM 1395 N N . GLN A 1 183 ? 26.245 1.091 -24.180 1.00 68.38 183 GLN A N 1
ATOM 1396 C CA . GLN A 1 183 ? 25.854 -0.306 -24.377 1.00 68.38 183 GLN A CA 1
ATOM 1397 C C . GLN A 1 183 ? 25.545 -0.973 -23.037 1.00 68.38 183 GLN A C 1
ATOM 1399 O O . GLN A 1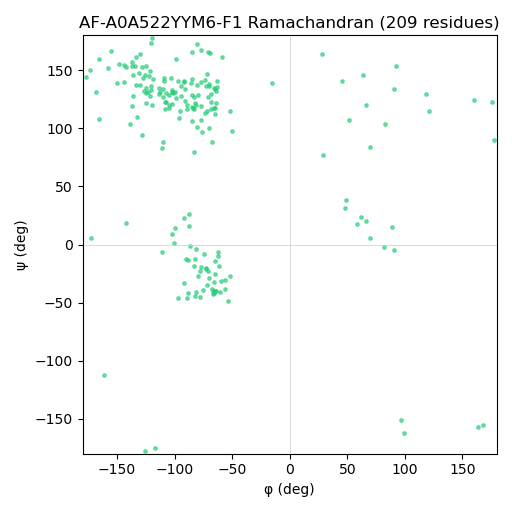 183 ? 26.255 -0.765 -22.050 1.00 68.38 183 GLN A O 1
ATOM 1404 N N . VAL A 1 184 ? 24.504 -1.806 -23.016 1.00 78.06 184 VAL A N 1
ATOM 1405 C CA . VAL A 1 184 ? 24.124 -2.592 -21.837 1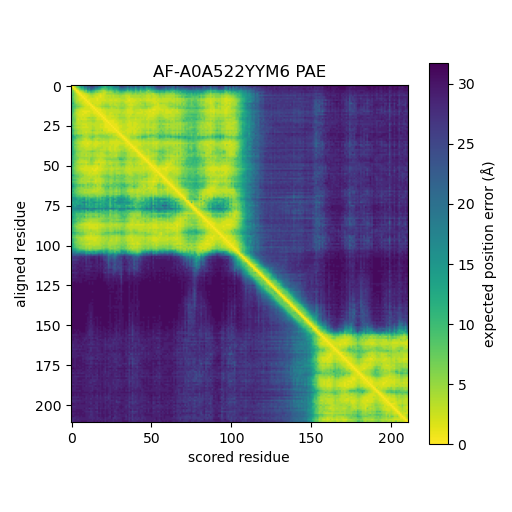.00 78.06 184 VAL A CA 1
ATOM 1406 C C . VAL A 1 184 ? 25.217 -3.617 -21.530 1.00 78.06 184 VAL A C 1
ATOM 1408 O O . VAL A 1 184 ? 25.722 -4.305 -22.423 1.00 78.06 184 VAL A O 1
ATOM 1411 N N . VAL A 1 185 ? 25.585 -3.721 -20.257 1.00 83.62 185 VAL A N 1
ATOM 1412 C CA . VAL A 1 185 ? 26.588 -4.658 -19.751 1.00 83.62 185 VAL A CA 1
ATOM 1413 C C . VAL A 1 185 ? 26.104 -5.317 -18.461 1.00 83.62 185 VAL A C 1
ATOM 1415 O O . VAL A 1 185 ? 25.413 -4.703 -17.651 1.00 83.62 185 VAL A O 1
ATOM 1418 N N . LEU A 1 186 ? 26.475 -6.573 -18.251 1.00 83.69 186 LEU A N 1
ATOM 1419 C CA . LEU A 1 186 ? 26.220 -7.326 -17.031 1.00 83.69 186 LEU A CA 1
ATOM 1420 C C . LEU A 1 186 ? 27.471 -7.306 -16.151 1.00 83.69 186 LEU A C 1
ATOM 1422 O O . LEU A 1 186 ? 28.548 -7.695 -16.597 1.00 83.69 186 LEU A O 1
ATOM 1426 N N . ILE A 1 187 ? 27.322 -6.885 -14.899 1.00 84.81 187 ILE A N 1
ATOM 1427 C CA . ILE A 1 187 ? 28.366 -6.963 -13.880 1.00 84.81 187 ILE A CA 1
ATOM 1428 C C . ILE A 1 187 ? 28.215 -8.291 -13.140 1.00 84.81 187 ILE A C 1
ATOM 1430 O O . ILE A 1 187 ? 27.162 -8.587 -12.568 1.0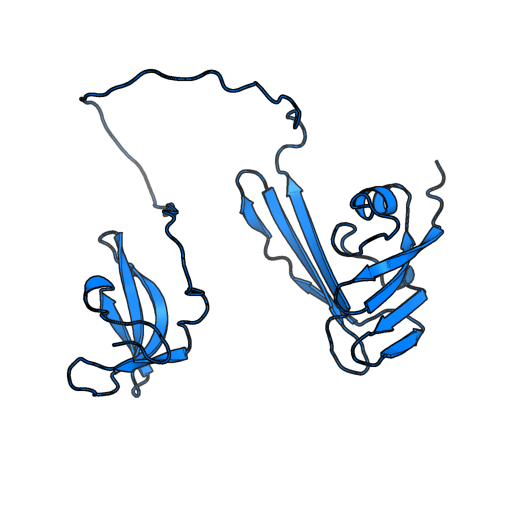0 84.81 187 ILE A O 1
ATOM 1434 N N . VAL A 1 188 ? 29.280 -9.086 -13.141 1.00 87.19 188 VAL A N 1
ATOM 1435 C CA . VAL A 1 188 ? 29.342 -10.425 -12.555 1.00 87.19 188 VAL A CA 1
ATOM 1436 C C . VAL A 1 188 ? 30.441 -10.461 -11.506 1.00 87.19 188 VAL A C 1
ATOM 1438 O O . VAL A 1 188 ? 31.583 -10.128 -11.794 1.00 87.19 188 VAL A O 1
ATOM 1441 N N . THR A 1 189 ? 30.125 -10.919 -10.301 1.00 86.00 189 THR A N 1
ATOM 1442 C CA . THR A 1 189 ? 31.121 -11.132 -9.249 1.00 86.00 189 THR A CA 1
ATOM 1443 C C . THR A 1 189 ? 31.682 -12.549 -9.358 1.00 86.00 189 THR A C 1
ATOM 1445 O O . THR A 1 189 ? 30.942 -13.536 -9.273 1.00 86.00 189 THR A O 1
ATOM 1448 N N . LYS A 1 190 ? 32.997 -12.660 -9.568 1.00 87.31 190 LYS A N 1
ATOM 1449 C CA . LYS A 1 190 ? 33.744 -13.927 -9.613 1.00 87.31 190 LYS A CA 1
ATOM 1450 C C . LYS A 1 190 ? 33.844 -14.551 -8.220 1.00 87.31 190 LYS A C 1
ATOM 1452 O O . LYS A 1 190 ? 33.665 -13.884 -7.207 1.00 87.31 190 LYS A O 1
ATOM 1457 N N . ASN A 1 191 ? 34.225 -15.829 -8.157 1.00 79.81 191 ASN A N 1
ATOM 1458 C CA . ASN A 1 191 ? 34.457 -16.523 -6.877 1.00 79.81 191 ASN A CA 1
ATOM 1459 C C . ASN A 1 191 ? 35.586 -15.898 -6.027 1.00 79.81 191 ASN A C 1
ATOM 1461 O O . ASN A 1 191 ? 35.642 -16.148 -4.831 1.00 79.81 191 ASN A O 1
ATOM 1465 N N . ASP A 1 192 ? 36.462 -15.095 -6.638 1.00 78.12 192 ASP A N 1
ATOM 1466 C CA . ASP A 1 192 ? 37.552 -14.360 -5.978 1.00 78.12 192 ASP A CA 1
ATOM 1467 C C . ASP A 1 192 ? 37.102 -12.986 -5.425 1.00 78.12 192 ASP A C 1
ATOM 1469 O O . ASP A 1 192 ? 37.887 -12.246 -4.847 1.00 78.12 192 ASP A O 1
ATOM 1473 N N . GLY A 1 193 ? 35.829 -12.614 -5.617 1.00 73.50 193 GLY A N 1
ATOM 1474 C CA . GLY A 1 193 ? 35.276 -11.319 -5.201 1.00 73.50 193 GLY A CA 1
ATOM 1475 C C . GLY A 1 193 ? 35.559 -10.160 -6.164 1.00 73.50 193 GLY A C 1
ATOM 1476 O O . GLY A 1 193 ? 35.076 -9.054 -5.938 1.00 73.50 193 GLY A O 1
ATOM 1477 N N . SER A 1 194 ? 36.300 -10.403 -7.249 1.00 79.75 194 SER A N 1
ATOM 1478 C CA . SER A 1 194 ? 36.502 -9.440 -8.335 1.00 79.75 194 SER A CA 1
ATOM 1479 C C . SER A 1 194 ? 35.280 -9.352 -9.252 1.00 79.75 194 SER A C 1
ATOM 1481 O O . SER A 1 194 ? 34.661 -10.364 -9.589 1.00 79.75 194 SER A O 1
ATOM 1483 N N . ASP A 1 195 ? 34.951 -8.134 -9.678 1.00 82.50 195 ASP A N 1
ATOM 1484 C CA . ASP A 1 195 ? 33.846 -7.871 -10.597 1.00 82.50 195 ASP A CA 1
ATOM 1485 C C . ASP A 1 195 ? 34.342 -7.903 -12.056 1.00 82.50 195 ASP A C 1
ATOM 1487 O O . ASP A 1 195 ? 35.377 -7.330 -12.402 1.00 82.50 195 ASP A O 1
ATOM 1491 N N . GLU A 1 196 ? 33.599 -8.586 -12.921 1.00 82.12 196 GLU A N 1
ATOM 1492 C CA . GLU A 1 196 ? 33.827 -8.674 -14.361 1.00 82.12 196 GLU A CA 1
ATOM 1493 C C . GLU A 1 196 ? 32.613 -8.145 -15.120 1.00 82.12 196 GLU A C 1
ATOM 1495 O O . GLU A 1 196 ? 31.467 -8.451 -14.791 1.00 82.12 196 GLU A O 1
ATOM 1500 N N . THR A 1 197 ? 32.879 -7.355 -16.156 1.00 83.50 197 THR A N 1
ATOM 1501 C CA . THR A 1 197 ? 31.852 -6.727 -16.985 1.00 83.50 197 THR A CA 1
ATOM 1502 C C . THR A 1 197 ? 31.719 -7.487 -18.298 1.00 83.50 197 THR A C 1
ATOM 1504 O O . THR A 1 197 ? 32.675 -7.580 -19.068 1.00 83.50 197 THR A O 1
ATOM 1507 N N . ILE A 1 198 ? 30.526 -8.007 -18.573 1.00 82.19 198 ILE A N 1
ATOM 1508 C CA . ILE A 1 198 ? 30.199 -8.767 -19.780 1.00 82.19 198 ILE A CA 1
ATOM 1509 C C . ILE A 1 198 ? 29.260 -7.932 -20.648 1.00 82.19 198 ILE A C 1
ATOM 1511 O O . ILE A 1 198 ? 28.224 -7.464 -20.190 1.00 82.19 198 ILE A O 1
ATOM 1515 N N . GLU A 1 199 ? 29.603 -7.743 -21.919 1.00 82.88 199 GLU A N 1
ATOM 1516 C CA . GLU A 1 199 ? 28.716 -7.080 -22.879 1.00 82.88 199 GLU A CA 1
ATOM 1517 C C . GLU A 1 199 ? 27.427 -7.874 -23.084 1.00 82.88 199 GLU A C 1
ATOM 1519 O O . GLU A 1 199 ? 27.462 -9.085 -23.303 1.00 82.88 199 GLU A O 1
ATOM 1524 N N . TRP A 1 200 ? 26.287 -7.182 -23.102 1.00 82.56 200 TRP A N 1
ATOM 1525 C CA . TRP A 1 200 ? 24.987 -7.835 -23.257 1.00 82.56 200 TRP A CA 1
ATOM 1526 C C . TRP A 1 200 ? 24.857 -8.615 -24.570 1.00 82.56 200 TRP A C 1
ATOM 1528 O O . TRP A 1 200 ? 24.234 -9.669 -24.604 1.00 82.56 200 TRP A O 1
ATOM 1538 N N . GLY A 1 201 ? 25.516 -8.159 -25.641 1.00 80.19 201 GLY A N 1
ATOM 1539 C CA . GLY A 1 201 ? 25.533 -8.854 -26.934 1.00 80.19 201 GLY A CA 1
ATOM 1540 C C . GLY A 1 201 ? 26.229 -10.222 -26.919 1.00 80.19 201 GLY A C 1
ATOM 1541 O O . GLY A 1 201 ? 26.069 -10.992 -27.861 1.00 80.19 201 GLY A O 1
ATOM 1542 N N . LYS A 1 202 ? 26.993 -10.538 -25.864 1.00 80.12 202 LYS A N 1
ATOM 1543 C CA . LYS A 1 202 ? 27.640 -11.847 -25.678 1.00 80.12 202 LYS A CA 1
ATOM 1544 C C . LYS A 1 202 ? 26.752 -12.836 -24.916 1.00 80.12 202 LYS A C 1
ATOM 1546 O O . LYS A 1 202 ? 27.061 -14.024 -24.924 1.00 80.12 202 LYS A O 1
ATOM 1551 N N . ILE A 1 203 ? 25.659 -12.366 -24.308 1.00 83.12 203 ILE A N 1
ATOM 1552 C CA . ILE A 1 203 ? 24.696 -13.191 -23.575 1.00 83.12 203 ILE A CA 1
ATOM 1553 C C . ILE A 1 203 ? 23.744 -13.836 -24.580 1.00 83.12 203 ILE A C 1
ATOM 1555 O O . ILE A 1 203 ? 23.032 -13.158 -25.319 1.00 83.12 203 ILE A O 1
ATOM 1559 N N . LYS A 1 204 ? 23.723 -15.165 -24.608 1.00 80.56 204 LYS A N 1
ATOM 1560 C CA . LYS A 1 204 ? 22.874 -15.957 -25.503 1.00 80.56 204 LYS A CA 1
ATOM 1561 C C . LYS A 1 204 ? 21.538 -16.308 -24.870 1.00 80.56 204 LYS A C 1
ATOM 1563 O O . LYS A 1 204 ? 20.551 -16.448 -25.589 1.00 80.56 204 LYS A O 1
ATOM 1568 N N . LYS A 1 205 ? 21.500 -16.512 -23.549 1.00 78.81 205 LYS A N 1
ATOM 1569 C CA . LYS A 1 205 ? 20.281 -16.948 -22.855 1.00 78.81 205 LYS A CA 1
ATOM 1570 C C . LYS A 1 205 ? 20.227 -16.441 -21.419 1.00 78.81 205 LYS A C 1
ATOM 1572 O O . LYS A 1 205 ? 21.211 -16.514 -20.692 1.00 78.81 205 LYS A O 1
ATOM 1577 N N . ILE A 1 206 ? 19.035 -16.011 -21.009 1.00 78.62 206 ILE A N 1
ATOM 1578 C CA . ILE A 1 206 ? 18.701 -15.629 -19.635 1.00 78.62 206 ILE A CA 1
ATOM 1579 C C . ILE A 1 206 ? 17.485 -16.465 -19.219 1.00 78.62 206 ILE A C 1
ATOM 1581 O O . ILE A 1 206 ? 16.470 -16.462 -19.912 1.00 78.62 206 ILE A O 1
ATOM 1585 N N . GLY A 1 207 ? 17.607 -17.239 -18.141 1.00 73.94 207 GLY A N 1
ATOM 1586 C CA . GLY A 1 207 ? 16.544 -18.129 -17.660 1.00 73.94 207 GLY A CA 1
ATOM 1587 C C . GLY A 1 207 ? 16.747 -18.536 -16.204 1.00 73.94 207 GLY A C 1
ATOM 1588 O O . GLY A 1 207 ? 16.651 -17.700 -15.323 1.00 73.94 207 GLY A O 1
ATOM 1589 N N . GLU A 1 208 ? 17.037 -19.812 -15.946 1.00 70.44 208 GLU A N 1
ATOM 1590 C CA . GLU A 1 208 ? 17.498 -20.294 -14.627 1.00 70.44 208 GLU A CA 1
ATOM 1591 C C . GLU A 1 208 ? 19.001 -20.020 -14.415 1.00 70.44 208 GLU A C 1
ATOM 1593 O O . GLU A 1 208 ? 19.474 -19.805 -13.302 1.00 70.44 208 GLU A O 1
ATOM 1598 N N . ILE A 1 209 ? 19.743 -19.954 -15.523 1.00 74.62 209 ILE A N 1
ATOM 1599 C CA . ILE A 1 209 ? 21.161 -19.599 -15.599 1.00 74.62 209 ILE A CA 1
ATOM 1600 C C . ILE A 1 209 ? 21.376 -18.576 -16.719 1.00 74.62 209 ILE A C 1
ATOM 1602 O O . ILE A 1 209 ? 20.531 -18.443 -17.611 1.00 74.62 209 ILE A O 1
ATOM 1606 N N . ILE A 1 210 ? 22.503 -17.868 -16.670 1.00 81.00 210 ILE A N 1
ATOM 1607 C CA . ILE A 1 210 ? 22.936 -16.934 -17.718 1.00 81.00 210 ILE A CA 1
ATOM 1608 C C . ILE A 1 210 ? 24.073 -17.592 -18.510 1.00 81.00 210 ILE A C 1
ATOM 1610 O O . ILE A 1 210 ? 25.027 -18.081 -17.899 1.00 81.00 210 ILE A O 1
ATOM 1614 N N . LEU A 1 211 ? 23.951 -17.619 -19.842 1.00 81.38 211 LEU A N 1
ATOM 1615 C CA . LEU A 1 211 ? 24.903 -18.210 -20.799 1.00 81.38 211 LEU A CA 1
ATOM 1616 C C . LEU A 1 211 ? 25.350 -17.195 -21.847 1.00 81.38 211 LEU A C 1
ATOM 1618 O O . LEU A 1 211 ? 24.461 -16.456 -22.334 1.00 81.38 211 LEU A O 1
#

Foldseek 3Di:
DDQQFDFFWAAAPFWIWTFTDGPVLQVQQCPPDPHGHPARSADDDQVRTQKIAGNVVRDIDGTFFDKDKDQPQDPPDDQKTFGMKMFGAHPPPRDTRHIYTDIDRNDPDDDPDDDDDDDDDDDDDDDDDDDDDDDDDDDDDDDDDDDDDDDDPPVPQAQAFEADPVRHTQAGFHDWDADPVRFIWTWGQGPVRDIDIHGPVRWPDDDSHTD

Secondary structure (DSSP, 8-state):
-----EEEEEEETTEEEEEEE-HHHHHHHBSSSSSEESTTT----GGGEEEEEETTTTEEEESPPEEEEE---EEEETTEEEEEEEEEE-TTT--EEEEEEEEEES---S-S---PPP-------------------------------SS--GGG-TTPEEE-TTS-EEEEEEEEEE-TTS-EEEEEE-TTS-EEEEEGGG---BSSSB-

Radius of gyration: 25.17 Å; Cα contacts (8 Å, |Δi|>4): 354; chains: 1; bounding box: 56×50×64 Å

Nearest PDB structures (foldseek):
  6hq9-assembly1_A  TM=6.218E-01  e=3.064E-01  Homo sapiens
  6hq9-assembly2_B  TM=5.805E-01  e=3.415E-01  Homo sapiens
  5oql-assembly1_m  TM=5.795E-01  e=1.741E+00  Thermochaetoides thermophila DSM 1495
  7q08-assembly1_F  TM=2.689E-01  e=4.994E-01  Candida albicans SC5314
  4v6w-assembly1_AE  TM=2.563E-01  e=4.480E-01  Drosophila melanogaster

pLDDT: mean 73.5, std 20.18, range [27.06, 93.94]